Protein AF-A0A2V6TFL3-F1 (afdb_monomer_lite)

Sequence (310 aa):
MYNNKVKQNHNAGRRIGHVDTLSRDRLASGAPHGRRGQPDRVRTSRGPGYACSHRRRNLATHEAEVRRLLQGRLVRGRVDFTAVTRRIGGGAGTVRTDVVLGAEYVRGIRALAEGVGLSTGEIGVADLLRLPGVLTVEEAEEDDGENALLLKQAVEEALGDLVRMRQTEGAALAADLGSHLTALEAWVGETEAGLTEVLHRVQARMKERVRALLEDEPVDPGRLAQEVAMWAAKSDIAEECSRLRSHAAQFRALLTQGGAVGRQLDFLAQELHREVNTIASKADDQEVITRVLAARTLVERIREQVQNVE

pLDDT: mean 74.39, std 22.34, range [22.33, 97.88]

Secondary structure (DSSP, 8-state):
---PPP---------------------S--------PPPP--EEESSS--EE--SSGGGTTTHHHHHHHHHHH-SSSEEEE-------S----EEEE-HHHHHHHHHHHHHHHHHHT-------HHHHHTSTTTEEEEPPPP-HHHHHHHHHHHHHHHHHHHHHHHHHHHHHHHHHHHHHHHHHHHHHHHHHHHHHHHHHHHHHHHHHHHHHHTTTPPP-HHHHHHHHHHHHHHH--HHHHHHHHHHHHHHHHHHHH-SS-HHHHHHHHHHHHHHHHHHHHH--SHHHHHHHHHHHHHHHHHHHHH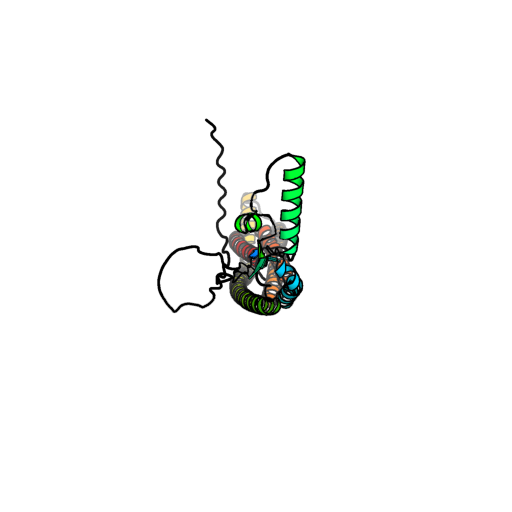TT--

Radius of gyration: 38.1 Å; chains: 1; bounding box: 96×46×108 Å

Foldseek 3Di:
DDDDDDDDDDDDDDDFDDDADDDDDDDDDDDDDDDDDDGWDKGWDDDDDEDEDEPDDLCVVVVVVLVVVCVVQDVDTYIYGYDDDDDDDDFPFDKDFDVVVLVVVVVVVVVVCVVVVHDDDDDDPVNSCPDPPRIDGHGPDDPSVVVSVVVVVVSVVVSVVVVVVLVVVLVVLLVLLVVLLVVLLVLLVVCVVCLVVLLVVVLVVLVVVVCVVCVPDDDDPVVSVVVSVVLCVQLDLNVLSVQLNVLSVVLNVLSVVDDPCLVVLLVSLVSNLVSLVSNCVSDPDPVSNVSSVVNNVSSVVSNVSSVVND

Structure (mmCIF, N/CA/C/O backbone):
data_AF-A0A2V6TFL3-F1
#
_entry.id   AF-A0A2V6TFL3-F1
#
loop_
_atom_site.group_PDB
_atom_site.id
_atom_site.type_symbol
_atom_site.label_atom_id
_atom_site.label_alt_id
_atom_site.label_comp_id
_atom_site.label_asym_id
_atom_site.label_entity_id
_atom_site.label_seq_id
_atom_site.pdbx_PDB_ins_code
_atom_site.Cartn_x
_atom_site.Cartn_y
_atom_site.Cartn_z
_atom_site.occupancy
_atom_site.B_iso_or_equiv
_atom_site.auth_seq_id
_atom_site.auth_comp_id
_atom_site.auth_asym_id
_atom_site.auth_atom_id
_atom_site.pdbx_PDB_model_num
ATOM 1 N N . MET A 1 1 ? 50.943 -0.773 12.152 1.00 32.81 1 MET A N 1
ATOM 2 C CA . MET A 1 1 ? 49.836 -1.673 11.766 1.00 32.81 1 MET A CA 1
ATOM 3 C C . MET A 1 1 ? 48.525 -0.973 12.080 1.00 32.81 1 MET A C 1
ATOM 5 O O . MET A 1 1 ? 48.228 -0.731 13.240 1.00 32.81 1 MET A O 1
ATOM 9 N N . TYR A 1 2 ? 47.830 -0.538 11.032 1.00 22.33 2 TYR A N 1
ATOM 10 C CA . TYR A 1 2 ? 46.532 0.139 11.074 1.00 22.33 2 TYR A CA 1
ATOM 11 C C . TYR A 1 2 ? 45.453 -0.875 11.481 1.00 22.33 2 TYR A C 1
ATOM 13 O O . TYR A 1 2 ? 45.377 -1.927 10.852 1.00 22.33 2 TYR A O 1
ATOM 21 N N . ASN A 1 3 ? 44.615 -0.574 12.477 1.00 23.27 3 ASN A N 1
ATOM 22 C CA . ASN A 1 3 ? 43.425 -1.378 12.758 1.00 23.27 3 ASN A CA 1
ATOM 23 C C . ASN A 1 3 ? 42.193 -0.470 12.739 1.00 23.27 3 ASN A C 1
ATOM 25 O O . ASN A 1 3 ? 42.055 0.441 13.554 1.00 23.27 3 ASN A O 1
ATOM 29 N N . ASN A 1 4 ? 41.368 -0.670 11.715 1.00 26.33 4 ASN A N 1
ATOM 30 C CA . ASN A 1 4 ? 40.295 0.223 11.307 1.00 26.33 4 ASN A CA 1
ATOM 31 C C . ASN A 1 4 ? 38.943 -0.320 11.791 1.00 26.33 4 ASN A C 1
ATOM 33 O O . ASN A 1 4 ? 38.701 -1.526 11.784 1.00 26.33 4 ASN A O 1
ATOM 37 N N . LYS A 1 5 ? 38.071 0.594 12.220 1.00 25.70 5 LYS A N 1
ATOM 38 C CA . LYS A 1 5 ? 36.738 0.326 12.776 1.00 25.70 5 LYS A CA 1
ATOM 39 C C . LYS A 1 5 ? 35.834 -0.379 11.757 1.00 25.70 5 LYS A C 1
ATOM 41 O O . LYS A 1 5 ? 35.594 0.140 10.671 1.00 25.70 5 LYS A O 1
ATOM 46 N N . VAL A 1 6 ? 35.248 -1.503 12.165 1.00 25.14 6 VAL A N 1
ATOM 47 C CA . VAL A 1 6 ? 34.121 -2.159 11.490 1.00 25.14 6 VAL A CA 1
ATOM 48 C C . VAL A 1 6 ? 32.822 -1.505 11.971 1.00 25.14 6 VAL A C 1
ATOM 50 O O . VAL A 1 6 ? 32.505 -1.555 13.157 1.00 25.14 6 VAL A O 1
ATOM 53 N N . LYS A 1 7 ? 32.052 -0.907 11.056 1.00 25.41 7 LYS A N 1
ATOM 54 C CA . LYS A 1 7 ? 30.606 -0.699 11.227 1.00 25.41 7 LYS A CA 1
ATOM 55 C C . LYS A 1 7 ? 29.886 -1.654 10.282 1.00 25.41 7 LYS A C 1
ATOM 57 O O . LYS A 1 7 ? 29.966 -1.505 9.066 1.00 25.41 7 LYS A O 1
ATOM 62 N N . GLN A 1 8 ? 29.209 -2.640 10.862 1.00 26.67 8 GLN A N 1
ATOM 63 C CA . GLN A 1 8 ? 28.212 -3.454 10.180 1.00 26.67 8 GLN A CA 1
ATOM 64 C C . GLN A 1 8 ? 26.966 -2.598 9.929 1.00 26.67 8 GLN A C 1
ATOM 66 O O . GLN A 1 8 ? 26.461 -1.981 10.860 1.00 26.67 8 GLN A O 1
ATOM 71 N N . ASN A 1 9 ? 26.449 -2.610 8.702 1.00 24.84 9 ASN A N 1
ATOM 72 C CA . ASN A 1 9 ? 25.054 -2.283 8.428 1.00 24.84 9 ASN A CA 1
ATOM 73 C C . ASN A 1 9 ? 24.447 -3.458 7.663 1.00 24.84 9 ASN A C 1
ATOM 75 O O . ASN A 1 9 ? 24.796 -3.719 6.512 1.00 24.84 9 ASN A O 1
ATOM 79 N N . HIS A 1 10 ? 23.557 -4.172 8.348 1.00 26.47 10 HIS A N 1
ATOM 80 C CA . HIS A 1 10 ? 22.606 -5.101 7.759 1.00 26.47 10 HIS A CA 1
ATOM 81 C C . HIS A 1 10 ? 21.584 -4.293 6.955 1.00 26.47 10 HIS A C 1
ATOM 83 O O . HIS A 1 10 ? 20.923 -3.421 7.510 1.00 26.47 10 HIS A O 1
ATOM 89 N N . ASN A 1 11 ? 21.426 -4.590 5.666 1.00 25.08 11 ASN A N 1
ATOM 90 C CA . ASN A 1 11 ? 20.201 -4.241 4.958 1.00 25.08 11 ASN A CA 1
ATOM 91 C C . ASN A 1 11 ? 19.836 -5.389 4.014 1.00 25.08 11 ASN A C 1
ATOM 93 O O . ASN A 1 11 ? 20.418 -5.560 2.941 1.00 25.08 11 ASN A O 1
ATOM 97 N N . ALA A 1 12 ? 18.930 -6.234 4.500 1.00 26.09 12 ALA A N 1
ATOM 98 C CA . ALA A 1 12 ? 18.345 -7.347 3.778 1.00 26.09 12 ALA A CA 1
ATOM 99 C C . ALA A 1 12 ? 17.212 -6.841 2.871 1.00 26.09 12 ALA A C 1
ATOM 101 O O . ALA A 1 12 ? 16.444 -5.971 3.263 1.00 26.09 12 ALA A O 1
ATOM 102 N N . GLY A 1 13 ? 17.090 -7.429 1.676 1.00 28.03 13 GLY A N 1
ATOM 103 C CA . GLY A 1 13 ? 15.872 -7.360 0.861 1.00 28.03 13 GLY A CA 1
ATOM 104 C C . GLY A 1 13 ? 15.855 -6.316 -0.262 1.00 28.03 13 GLY A C 1
ATOM 105 O O . GLY A 1 13 ? 15.123 -5.338 -0.198 1.00 28.03 13 GLY A O 1
ATOM 106 N N . ARG A 1 14 ? 16.580 -6.564 -1.361 1.00 29.98 14 ARG A N 1
ATOM 107 C CA . ARG A 1 14 ? 16.281 -5.964 -2.678 1.00 29.98 14 ARG A CA 1
ATOM 108 C C . ARG A 1 14 ? 16.031 -7.085 -3.682 1.00 29.98 14 ARG A C 1
ATOM 110 O O . ARG A 1 14 ? 16.983 -7.714 -4.137 1.00 29.98 14 ARG A O 1
ATOM 117 N N . ARG A 1 15 ? 14.765 -7.345 -4.029 1.00 27.53 15 ARG A N 1
ATOM 118 C CA . ARG A 1 15 ? 14.434 -8.158 -5.208 1.00 27.53 15 ARG A CA 1
ATOM 119 C C . ARG A 1 15 ? 14.562 -7.267 -6.438 1.00 27.53 15 ARG A C 1
ATOM 121 O O . ARG A 1 15 ? 13.797 -6.333 -6.632 1.00 27.53 15 ARG A O 1
ATOM 128 N N . ILE A 1 16 ? 15.615 -7.528 -7.199 1.00 33.00 16 ILE A N 1
ATOM 129 C CA . ILE A 1 16 ? 15.929 -6.898 -8.476 1.00 33.00 16 ILE A CA 1
ATOM 130 C C . ILE A 1 16 ? 15.261 -7.765 -9.542 1.00 33.00 16 ILE A C 1
ATOM 132 O O . ILE A 1 16 ? 15.610 -8.939 -9.664 1.00 33.00 16 ILE A O 1
ATOM 136 N N . GLY A 1 17 ? 14.305 -7.213 -10.288 1.00 28.80 17 GLY A N 1
ATOM 137 C CA . GLY A 1 17 ? 13.834 -7.841 -11.519 1.00 28.80 17 GLY A CA 1
ATOM 138 C C . GLY A 1 17 ? 14.950 -7.781 -12.559 1.00 28.80 17 GLY A C 1
ATOM 139 O O . GLY A 1 17 ? 15.287 -6.700 -13.037 1.00 28.80 17 GLY A O 1
ATOM 140 N N . HIS A 1 18 ? 15.570 -8.923 -12.853 1.00 28.17 18 HIS A N 1
ATOM 141 C CA . HIS A 1 18 ? 16.441 -9.105 -14.015 1.00 28.17 18 HIS A CA 1
ATOM 142 C C . HIS A 1 18 ? 15.601 -9.722 -15.121 1.00 28.17 18 HIS A C 1
ATOM 144 O O . HIS A 1 18 ? 15.005 -10.776 -14.903 1.00 28.17 18 HIS A O 1
ATOM 150 N N . VAL A 1 19 ? 15.576 -9.097 -16.293 1.00 34.22 19 VAL A N 1
ATOM 151 C CA . VAL A 1 19 ? 15.013 -9.708 -17.497 1.00 34.22 19 VAL A CA 1
ATOM 152 C C . VAL A 1 19 ? 16.172 -9.906 -18.465 1.00 34.22 19 VAL A C 1
ATOM 154 O O . VAL A 1 19 ? 16.714 -8.943 -18.998 1.00 34.22 19 VAL A O 1
ATOM 157 N N . ASP A 1 20 ? 16.596 -11.161 -18.609 1.00 27.06 20 ASP A N 1
ATOM 158 C CA . ASP A 1 20 ? 17.596 -11.587 -19.585 1.00 27.06 20 ASP A CA 1
ATOM 159 C C . ASP A 1 20 ? 16.851 -11.971 -20.875 1.00 27.06 20 ASP A C 1
ATOM 161 O O . ASP A 1 20 ? 16.227 -13.032 -20.942 1.00 27.06 20 ASP A O 1
ATOM 165 N N . THR A 1 21 ? 16.910 -11.143 -21.917 1.00 31.22 21 THR A N 1
ATOM 166 C CA . THR A 1 21 ? 16.454 -11.532 -23.258 1.00 31.22 21 THR A CA 1
ATOM 167 C C . THR A 1 21 ? 17.558 -12.333 -23.953 1.00 31.22 21 THR A C 1
ATOM 169 O O . THR A 1 21 ? 18.572 -11.805 -24.408 1.00 31.22 21 THR A O 1
ATOM 172 N N . LEU A 1 22 ? 17.387 -13.658 -23.991 1.00 26.28 22 LEU A N 1
ATOM 173 C CA . LEU A 1 22 ? 18.200 -14.563 -24.804 1.00 26.28 22 LEU A CA 1
ATOM 174 C C . LEU A 1 22 ? 17.638 -14.587 -26.228 1.00 26.28 22 LEU A C 1
ATOM 176 O O . LEU A 1 22 ? 16.601 -15.201 -26.480 1.00 26.28 22 LEU A O 1
ATOM 180 N N . SER A 1 23 ? 18.347 -13.955 -27.161 1.00 29.55 23 SER A N 1
ATOM 181 C CA . SER A 1 23 ? 18.120 -14.121 -28.597 1.00 29.55 23 SER A CA 1
ATOM 182 C C . SER A 1 23 ? 18.215 -15.608 -28.961 1.00 29.55 23 SER A C 1
ATOM 184 O O . SER A 1 23 ? 19.181 -16.294 -28.607 1.00 29.55 23 SER A O 1
ATOM 186 N N . ARG A 1 24 ? 17.180 -16.121 -29.635 1.00 29.81 24 ARG A N 1
ATOM 187 C CA . ARG A 1 24 ? 17.149 -17.474 -30.195 1.00 29.81 24 ARG A CA 1
ATOM 188 C C . ARG A 1 24 ? 18.221 -17.590 -31.273 1.00 29.81 24 ARG A C 1
ATOM 190 O O . ARG A 1 24 ? 18.054 -17.022 -32.335 1.00 29.81 24 ARG A O 1
ATOM 197 N N . ASP A 1 25 ? 19.260 -18.362 -30.979 1.00 27.66 25 ASP A N 1
ATOM 198 C CA . ASP A 1 25 ? 19.910 -19.242 -31.949 1.00 27.66 25 ASP A CA 1
ATOM 199 C C . ASP A 1 25 ? 20.675 -20.343 -31.206 1.00 27.66 25 ASP A C 1
ATOM 201 O O . ASP A 1 25 ? 21.807 -20.199 -30.743 1.00 27.66 25 ASP A O 1
ATOM 205 N N . ARG A 1 26 ? 20.015 -21.491 -31.061 1.00 26.84 26 ARG A N 1
ATOM 206 C CA . ARG A 1 26 ? 20.690 -22.778 -30.913 1.00 26.84 26 ARG A CA 1
ATOM 207 C C . ARG A 1 26 ? 20.058 -23.713 -31.924 1.00 26.84 26 ARG A C 1
ATOM 209 O O . ARG A 1 26 ? 18.934 -24.147 -31.705 1.00 26.84 26 ARG A O 1
ATOM 216 N N . LEU A 1 27 ? 20.802 -24.025 -32.981 1.00 26.45 27 LEU A N 1
ATOM 217 C CA . LEU A 1 27 ? 21.219 -25.390 -33.318 1.00 26.45 27 LEU A CA 1
ATOM 218 C C . LEU A 1 27 ? 22.031 -25.378 -34.626 1.00 26.45 27 LEU A C 1
ATOM 220 O O . LEU A 1 27 ? 21.457 -25.461 -35.701 1.00 26.45 27 LEU A O 1
ATOM 224 N N . ALA A 1 28 ? 23.364 -25.326 -34.516 1.00 25.58 28 ALA A N 1
ATOM 225 C CA . ALA A 1 28 ? 24.286 -26.172 -35.287 1.00 25.58 28 ALA A CA 1
ATOM 226 C C . ALA A 1 28 ? 25.743 -25.987 -34.802 1.00 25.58 28 ALA A C 1
ATOM 228 O O . ALA A 1 28 ? 26.279 -24.886 -34.805 1.00 25.58 28 ALA A O 1
ATOM 229 N N . SER A 1 29 ? 26.353 -27.106 -34.391 1.00 26.17 29 SER A N 1
ATOM 230 C CA . SER A 1 29 ? 27.794 -27.403 -34.230 1.00 26.17 29 SER A CA 1
ATOM 231 C C . SER A 1 29 ? 28.688 -26.602 -33.249 1.00 26.17 29 SER A C 1
ATOM 233 O O . SER A 1 29 ? 29.134 -25.502 -33.539 1.00 26.17 29 SER A O 1
ATOM 235 N N . GLY A 1 30 ? 29.102 -27.270 -32.156 1.00 23.03 30 GLY A N 1
ATOM 236 C CA . GLY A 1 30 ? 30.520 -27.648 -31.976 1.00 23.03 30 GLY A CA 1
ATOM 237 C C . GLY A 1 30 ? 31.536 -26.721 -31.272 1.00 23.03 30 GLY A C 1
ATOM 238 O O . GLY A 1 30 ? 32.537 -26.395 -31.887 1.00 23.03 30 GLY A O 1
ATOM 239 N N . ALA A 1 31 ? 31.370 -26.470 -29.961 1.00 24.75 31 ALA A N 1
ATOM 240 C CA . ALA A 1 31 ? 32.430 -26.230 -28.941 1.00 24.75 31 ALA A CA 1
ATOM 241 C C . ALA A 1 31 ? 33.449 -25.051 -29.141 1.00 24.75 31 ALA A C 1
ATOM 243 O O . ALA A 1 31 ? 33.321 -24.264 -30.066 1.00 24.75 31 ALA A O 1
ATOM 244 N N . PRO A 1 32 ? 34.369 -24.777 -28.185 1.00 45.88 32 PRO A N 1
ATOM 245 C CA . PRO A 1 32 ? 34.105 -23.915 -27.028 1.00 45.88 32 PRO A CA 1
ATOM 246 C C . PRO A 1 32 ? 35.101 -22.740 -26.907 1.00 45.88 32 PRO A C 1
ATOM 248 O O . PRO A 1 32 ? 36.286 -22.938 -27.109 1.00 45.88 32 PRO A O 1
ATOM 251 N N . HIS A 1 33 ? 34.672 -21.556 -26.450 1.00 26.66 33 HIS A N 1
ATOM 252 C CA . HIS A 1 33 ? 35.409 -20.703 -25.493 1.00 26.66 33 HIS A CA 1
ATOM 253 C C . HIS A 1 33 ? 34.656 -19.404 -25.188 1.00 26.66 33 HIS A C 1
ATOM 255 O O . HIS A 1 33 ? 33.918 -18.856 -26.001 1.00 26.66 33 HIS A O 1
ATOM 261 N N . GLY A 1 34 ? 34.769 -18.989 -23.928 1.00 32.50 34 GLY A N 1
ATOM 262 C CA . GLY A 1 34 ? 33.855 -18.066 -23.281 1.00 32.50 34 GLY A CA 1
ATOM 263 C C . GLY A 1 34 ? 34.009 -16.602 -23.675 1.00 32.50 34 GLY A C 1
ATOM 264 O O . GLY A 1 34 ? 35.104 -16.110 -23.913 1.00 32.50 34 GLY A O 1
ATOM 265 N N . ARG A 1 35 ? 32.885 -15.891 -23.584 1.00 28.42 35 ARG A N 1
ATOM 266 C CA . ARG A 1 35 ? 32.717 -14.662 -22.792 1.00 28.42 35 ARG A CA 1
ATOM 267 C C . ARG A 1 35 ? 31.220 -14.367 -22.717 1.00 28.42 35 ARG A C 1
ATOM 269 O O . ARG A 1 35 ? 30.586 -14.033 -23.710 1.00 28.42 35 ARG A O 1
ATOM 276 N N . ARG A 1 36 ? 30.646 -14.547 -21.522 1.00 27.97 36 ARG A N 1
ATOM 277 C CA . ARG A 1 36 ? 29.256 -14.189 -21.212 1.00 27.97 36 ARG A CA 1
ATOM 278 C C . ARG A 1 36 ? 29.112 -12.671 -21.349 1.00 27.97 36 ARG A C 1
ATOM 280 O O . ARG A 1 36 ? 29.660 -11.933 -20.534 1.00 27.97 36 ARG A O 1
ATOM 287 N N . GLY A 1 37 ? 28.428 -12.206 -22.387 1.00 31.81 37 GLY A N 1
ATOM 288 C CA . GLY A 1 37 ? 28.071 -10.799 -22.536 1.00 31.81 37 GLY A CA 1
ATOM 289 C C . GLY A 1 37 ? 26.777 -10.498 -21.786 1.00 31.81 37 GLY A C 1
ATOM 290 O O . GLY A 1 37 ? 25.821 -11.253 -21.915 1.00 31.81 37 GLY A O 1
ATOM 291 N N . GLN A 1 38 ? 26.770 -9.423 -20.996 1.00 32.34 38 GLN A N 1
ATOM 292 C CA . GLN A 1 38 ? 25.599 -8.970 -20.236 1.00 32.34 38 GLN A CA 1
ATOM 293 C C . GLN A 1 38 ? 24.405 -8.649 -21.158 1.00 32.34 38 GLN A C 1
ATOM 295 O O . GLN A 1 38 ? 24.646 -8.081 -22.226 1.00 32.34 38 GLN A O 1
ATOM 300 N N . PRO A 1 39 ? 23.169 -8.982 -20.743 1.00 36.56 39 PRO A N 1
ATOM 301 C CA . PRO A 1 39 ? 21.943 -8.605 -21.442 1.00 36.56 39 PRO A CA 1
ATOM 302 C C . PRO A 1 39 ? 21.570 -7.140 -21.190 1.00 36.56 39 PRO A C 1
ATOM 304 O O . PRO A 1 39 ? 22.036 -6.532 -20.216 1.00 36.56 39 PRO A O 1
ATOM 307 N N . ASP A 1 40 ? 20.738 -6.592 -22.078 1.00 41.75 40 ASP A N 1
ATOM 308 C CA . ASP A 1 40 ? 20.133 -5.268 -21.941 1.00 41.75 40 ASP A CA 1
ATOM 309 C C . ASP A 1 40 ? 19.357 -5.184 -20.623 1.00 41.75 40 ASP A C 1
ATOM 311 O O . ASP A 1 40 ? 18.595 -6.078 -20.261 1.00 41.75 40 ASP A O 1
ATOM 315 N N . ARG A 1 41 ? 19.602 -4.124 -19.849 1.00 40.44 41 ARG A N 1
ATOM 316 C CA . ARG A 1 41 ? 19.023 -3.958 -18.512 1.00 40.44 41 ARG A CA 1
ATOM 317 C C . ARG A 1 41 ? 18.195 -2.694 -18.466 1.00 40.44 41 ARG A C 1
ATOM 319 O O . ARG A 1 41 ? 18.748 -1.598 -18.411 1.00 40.44 41 ARG A O 1
ATOM 326 N N . VAL A 1 42 ? 16.884 -2.861 -18.370 1.00 41.66 42 VAL A N 1
ATOM 327 C CA . VAL A 1 42 ? 15.994 -1.801 -17.897 1.00 41.66 42 VAL A CA 1
ATOM 328 C C . VAL A 1 42 ? 16.031 -1.826 -16.373 1.00 41.66 42 VAL A C 1
ATOM 330 O O . VAL A 1 42 ? 15.738 -2.847 -15.752 1.00 41.66 42 VAL A O 1
ATOM 333 N N . ARG A 1 43 ? 16.448 -0.720 -15.751 1.00 40.34 43 ARG A N 1
ATOM 334 C CA . ARG A 1 43 ? 16.404 -0.559 -14.292 1.00 40.34 43 ARG A CA 1
ATOM 335 C C . ARG A 1 43 ? 15.382 0.510 -13.953 1.00 40.34 43 ARG A C 1
ATOM 337 O O . ARG A 1 43 ? 15.354 1.564 -14.571 1.00 40.34 43 ARG A O 1
ATOM 344 N N . THR A 1 44 ? 14.554 0.254 -12.954 1.00 39.19 44 THR A N 1
ATOM 345 C CA . THR A 1 44 ? 13.651 1.262 -12.398 1.00 39.19 44 THR A CA 1
ATOM 346 C C . THR A 1 44 ? 14.132 1.643 -11.001 1.00 39.19 44 THR A C 1
ATOM 348 O O . THR A 1 44 ? 14.617 0.809 -10.232 1.00 39.19 44 THR A O 1
ATOM 351 N N . SER A 1 45 ? 14.055 2.931 -10.676 1.00 40.16 45 SER A N 1
ATOM 352 C CA . SER A 1 45 ? 14.329 3.454 -9.334 1.00 40.16 45 SER A CA 1
ATOM 353 C C . SER A 1 45 ? 13.219 4.422 -8.926 1.00 40.16 45 SER A C 1
ATOM 355 O O . SER A 1 45 ? 12.586 5.040 -9.775 1.00 40.16 45 SER A O 1
ATOM 357 N N . ARG A 1 46 ? 12.910 4.517 -7.628 1.00 36.81 46 ARG A N 1
ATOM 358 C CA . ARG A 1 46 ? 11.774 5.311 -7.130 1.00 36.81 46 ARG A CA 1
ATOM 359 C C . ARG A 1 46 ? 12.134 6.801 -7.102 1.00 36.81 46 ARG A C 1
ATOM 361 O O . ARG A 1 46 ? 12.924 7.227 -6.267 1.00 36.81 46 ARG A O 1
ATOM 368 N N . GLY A 1 47 ? 11.555 7.579 -8.014 1.00 36.62 47 GLY A N 1
ATOM 369 C CA . GLY A 1 47 ? 11.637 9.043 -8.054 1.00 36.62 47 GLY A CA 1
ATOM 370 C C . GLY A 1 47 ? 11.016 9.616 -9.338 1.00 36.62 47 GLY A C 1
ATOM 371 O O . GLY A 1 47 ? 10.856 8.874 -10.306 1.00 36.62 47 GLY A O 1
ATOM 372 N N . PRO A 1 48 ? 10.639 10.906 -9.379 1.00 28.20 48 PRO A N 1
ATOM 373 C CA . PRO A 1 48 ? 10.185 11.550 -10.607 1.00 28.20 48 PRO A CA 1
ATOM 374 C C . PRO A 1 48 ? 11.389 11.884 -11.500 1.00 28.20 48 PRO A C 1
ATOM 376 O O . PRO A 1 48 ? 12.311 12.578 -11.076 1.00 28.20 48 PRO A O 1
ATOM 379 N N . GLY A 1 49 ? 11.391 11.386 -12.737 1.00 36.56 49 GLY A N 1
ATOM 380 C CA . GLY A 1 49 ? 12.393 11.735 -13.747 1.00 36.56 49 GLY A CA 1
ATOM 381 C C . GLY A 1 49 ? 12.681 10.602 -14.729 1.00 36.56 49 GLY A C 1
ATOM 382 O O . GLY A 1 49 ? 12.714 9.438 -14.351 1.00 36.56 49 GLY A O 1
ATOM 383 N N . TYR A 1 50 ? 12.910 10.944 -15.995 1.00 42.03 50 TYR A N 1
ATOM 384 C CA . TYR A 1 50 ? 13.373 10.007 -17.019 1.00 42.03 50 TYR A CA 1
ATOM 385 C C . TYR A 1 50 ? 14.866 10.252 -17.221 1.00 42.03 50 TYR A C 1
ATOM 387 O O . TYR A 1 50 ? 15.249 11.349 -17.623 1.00 42.03 50 TYR A O 1
ATOM 395 N N . ALA A 1 51 ? 15.712 9.268 -16.922 1.00 36.09 51 ALA A N 1
ATOM 396 C CA . ALA A 1 51 ? 17.142 9.362 -17.190 1.00 36.09 51 ALA A CA 1
ATOM 397 C C . ALA A 1 51 ? 17.510 8.289 -18.214 1.00 36.09 51 ALA A C 1
ATOM 399 O O . ALA A 1 51 ? 17.494 7.097 -17.922 1.00 36.09 51 ALA A O 1
ATOM 400 N N . CYS A 1 52 ? 17.812 8.724 -19.433 1.00 40.06 52 CYS A N 1
ATOM 401 C CA . CYS A 1 52 ? 18.294 7.846 -20.488 1.00 40.06 52 CYS A CA 1
ATOM 402 C C . CYS A 1 52 ? 19.808 8.030 -20.602 1.00 40.06 52 CYS A C 1
ATOM 404 O O . CYS A 1 52 ? 20.280 9.160 -20.715 1.00 40.06 52 CYS A O 1
ATOM 406 N N . SER A 1 53 ? 20.580 6.946 -20.528 1.00 38.84 53 SER A N 1
ATOM 407 C CA . SER A 1 53 ? 22.032 7.007 -20.713 1.00 38.84 53 SER A CA 1
ATOM 408 C C . SER A 1 53 ? 22.455 6.042 -21.811 1.00 38.84 53 SER A C 1
ATOM 410 O O . SER A 1 53 ? 22.349 4.827 -21.648 1.00 38.84 53 SER A O 1
ATOM 412 N N . HIS A 1 54 ? 22.973 6.586 -22.911 1.00 42.34 54 HIS A N 1
ATOM 413 C CA . HIS A 1 54 ? 23.468 5.821 -24.052 1.00 42.34 54 HIS A CA 1
ATOM 414 C C . HIS A 1 54 ? 24.999 5.793 -24.054 1.00 42.34 54 HIS A C 1
ATOM 416 O O . HIS A 1 54 ? 25.650 6.797 -23.768 1.00 42.34 54 HIS A O 1
ATOM 422 N N . ARG A 1 55 ? 25.598 4.643 -24.394 1.00 37.28 55 ARG A N 1
ATOM 423 C CA . ARG A 1 55 ? 27.063 4.499 -24.532 1.00 37.28 55 ARG A CA 1
ATOM 424 C C . ARG A 1 55 ? 27.575 4.538 -25.979 1.00 37.28 55 ARG A C 1
ATOM 426 O O . ARG A 1 55 ? 28.786 4.472 -26.162 1.00 37.28 55 ARG A O 1
ATOM 433 N N . ARG A 1 56 ? 26.711 4.673 -26.997 1.00 40.56 56 ARG A N 1
ATOM 434 C CA . ARG A 1 56 ? 27.104 4.794 -28.421 1.00 40.56 56 ARG A CA 1
ATOM 435 C C . ARG A 1 56 ? 26.333 5.907 -29.148 1.00 40.56 56 ARG A C 1
ATOM 437 O O . ARG A 1 56 ? 25.183 6.162 -28.810 1.00 40.56 56 ARG A O 1
ATOM 444 N N . ARG A 1 57 ? 26.979 6.546 -30.142 1.00 43.19 57 ARG A N 1
ATOM 445 C CA . ARG A 1 57 ? 26.479 7.730 -30.883 1.00 43.19 57 ARG A CA 1
ATOM 446 C C . ARG A 1 57 ? 25.248 7.465 -31.768 1.00 43.19 57 ARG A C 1
ATOM 448 O O . ARG A 1 57 ? 24.411 8.352 -31.845 1.00 43.19 57 ARG A O 1
ATOM 455 N N . ASN A 1 58 ? 25.096 6.272 -32.351 1.00 50.03 58 ASN A N 1
ATOM 456 C CA . ASN A 1 58 ? 24.001 5.968 -33.296 1.00 50.03 58 ASN A CA 1
ATOM 457 C C . ASN A 1 58 ? 22.632 5.702 -32.643 1.00 50.03 58 ASN A C 1
ATOM 459 O O . ASN A 1 58 ? 21.619 5.736 -33.317 1.00 50.03 58 ASN A O 1
ATOM 463 N N . LEU A 1 59 ? 22.560 5.478 -31.326 1.00 56.00 59 LEU A N 1
ATOM 464 C CA . LEU A 1 59 ? 21.274 5.282 -30.630 1.00 56.00 59 LEU A CA 1
ATOM 465 C C . LEU A 1 59 ? 20.666 6.596 -30.116 1.00 56.00 59 LEU A C 1
ATOM 467 O O . LEU A 1 59 ? 19.518 6.617 -29.680 1.00 56.00 59 LEU A O 1
ATOM 471 N N . ALA A 1 60 ? 21.425 7.695 -30.163 1.00 62.03 60 ALA A N 1
ATOM 472 C CA . ALA A 1 60 ? 20.955 9.003 -29.714 1.00 62.03 60 ALA A CA 1
ATOM 473 C C . ALA A 1 60 ? 19.859 9.577 -30.631 1.00 62.03 60 ALA A C 1
ATOM 475 O O . ALA A 1 60 ? 18.989 10.306 -30.162 1.00 62.03 60 ALA A O 1
ATOM 476 N N . THR A 1 61 ? 19.873 9.227 -31.920 1.00 70.50 61 THR A N 1
ATOM 477 C CA . THR A 1 61 ? 18.849 9.619 -32.904 1.00 70.50 61 THR A CA 1
ATOM 478 C C . THR A 1 61 ? 17.491 8.982 -32.596 1.00 70.50 61 THR A C 1
ATOM 480 O O . THR A 1 61 ? 16.462 9.644 -32.711 1.00 70.50 61 THR A O 1
ATOM 483 N N . HIS A 1 62 ? 17.489 7.743 -32.097 1.00 74.69 62 HIS A N 1
ATOM 484 C CA . HIS A 1 62 ? 16.279 6.971 -31.772 1.00 74.69 62 HIS A CA 1
ATOM 485 C C . HIS A 1 62 ? 15.752 7.199 -30.347 1.00 74.69 62 HIS A C 1
ATOM 487 O O . HIS A 1 62 ? 14.670 6.732 -29.986 1.00 74.69 62 HIS A O 1
ATOM 493 N N . GLU A 1 63 ? 16.475 7.964 -29.525 1.00 78.50 63 GLU A N 1
ATOM 494 C CA . GLU A 1 63 ? 16.104 8.247 -28.134 1.00 78.50 63 GLU A CA 1
ATOM 495 C C . GLU A 1 63 ? 14.714 8.891 -28.012 1.00 78.50 63 GLU A C 1
ATOM 497 O O . GLU A 1 63 ? 13.952 8.562 -27.099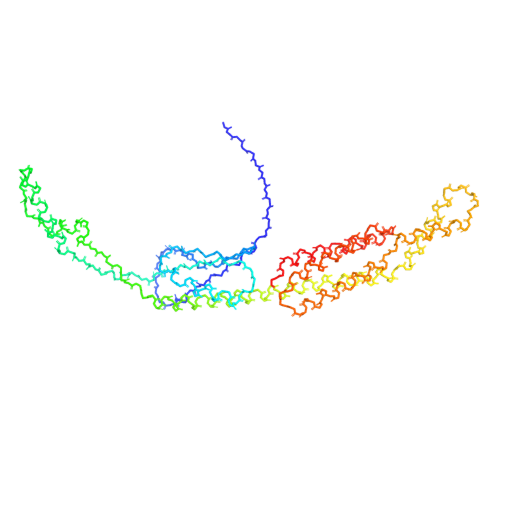 1.00 78.50 63 GLU A O 1
ATOM 502 N N . ALA A 1 64 ? 14.369 9.802 -28.926 1.00 80.69 64 ALA A N 1
ATOM 503 C CA . ALA A 1 64 ? 13.084 10.495 -28.904 1.00 80.69 64 ALA A CA 1
ATOM 504 C C . ALA A 1 64 ? 11.906 9.530 -29.119 1.00 80.69 64 ALA A C 1
ATOM 506 O O . ALA A 1 64 ? 10.888 9.636 -28.428 1.00 80.69 64 ALA A O 1
ATOM 507 N N . GLU A 1 65 ? 12.052 8.564 -30.028 1.00 83.19 65 GLU A N 1
ATOM 508 C CA . GLU A 1 65 ? 11.014 7.570 -30.301 1.00 83.19 65 GLU A CA 1
ATOM 509 C C . GLU A 1 65 ? 10.864 6.586 -29.138 1.00 83.19 65 GLU A C 1
ATOM 511 O O . GLU A 1 65 ? 9.744 6.360 -28.671 1.00 83.19 65 GLU A O 1
ATOM 516 N N . VAL A 1 66 ? 11.977 6.087 -28.591 1.00 83.12 66 VAL A N 1
ATOM 517 C CA . VAL A 1 66 ? 11.963 5.215 -27.405 1.00 83.12 66 VAL A CA 1
ATOM 518 C C . VAL A 1 66 ? 11.312 5.927 -26.220 1.00 83.12 66 VAL A C 1
ATOM 520 O O . VAL A 1 66 ? 10.437 5.367 -25.558 1.00 83.12 66 VAL A O 1
ATOM 523 N N . ARG A 1 67 ? 11.661 7.195 -25.974 1.00 83.88 67 ARG A N 1
ATOM 524 C CA . ARG A 1 67 ? 11.043 7.992 -24.906 1.00 83.88 67 ARG A CA 1
ATOM 525 C C . ARG A 1 67 ? 9.533 8.129 -25.102 1.00 83.88 67 ARG A C 1
ATOM 527 O O . ARG A 1 67 ? 8.793 7.996 -24.128 1.00 83.88 67 ARG A O 1
ATOM 534 N N . ARG A 1 68 ? 9.071 8.351 -26.336 1.00 86.00 68 ARG A N 1
ATOM 535 C CA . ARG A 1 68 ? 7.640 8.431 -26.665 1.00 86.00 68 ARG A CA 1
ATOM 536 C C . ARG A 1 68 ? 6.917 7.113 -26.373 1.00 86.00 68 ARG A C 1
ATOM 538 O O . ARG A 1 68 ? 5.831 7.139 -25.798 1.00 86.00 68 ARG A O 1
ATOM 545 N N . LEU A 1 69 ? 7.518 5.972 -26.722 1.00 85.56 69 LEU A N 1
ATOM 546 C CA . LEU A 1 69 ? 6.961 4.644 -26.432 1.00 85.56 69 LEU A CA 1
ATOM 547 C C . LEU A 1 69 ? 6.851 4.389 -24.922 1.00 85.56 69 LEU A C 1
ATOM 549 O O . LEU A 1 69 ? 5.802 3.951 -24.448 1.00 85.56 69 LEU A O 1
ATOM 553 N N . LEU A 1 70 ? 7.898 4.727 -24.160 1.00 85.50 70 LEU A N 1
ATOM 554 C CA . LEU A 1 70 ? 7.904 4.604 -22.699 1.00 85.50 70 LEU A CA 1
ATOM 555 C C . LEU A 1 70 ? 6.804 5.472 -22.059 1.00 85.50 70 LEU A C 1
ATOM 557 O O . LEU A 1 70 ? 6.020 4.972 -21.254 1.00 85.50 70 LEU A O 1
ATOM 561 N N . GLN A 1 71 ? 6.703 6.748 -22.446 1.00 84.25 71 GLN A N 1
ATOM 562 C CA . GLN A 1 71 ? 5.705 7.686 -21.908 1.00 84.25 71 GLN A CA 1
ATOM 563 C C . GLN A 1 71 ? 4.264 7.312 -22.278 1.00 84.25 71 GLN A C 1
ATOM 565 O O . GLN A 1 71 ? 3.347 7.569 -21.505 1.00 84.25 71 GLN A O 1
ATOM 570 N N . GLY A 1 72 ? 4.052 6.682 -23.438 1.00 84.31 72 GLY A N 1
ATOM 571 C CA . GLY A 1 72 ? 2.725 6.233 -23.863 1.00 84.31 72 GLY A CA 1
ATOM 572 C C . GLY A 1 72 ? 2.192 5.023 -23.088 1.00 84.31 72 GLY A C 1
ATOM 573 O O . GLY A 1 72 ? 0.987 4.784 -23.086 1.00 84.31 72 GLY A O 1
ATOM 574 N N . ARG A 1 73 ? 3.068 4.243 -22.442 1.00 83.06 73 ARG A N 1
ATOM 575 C CA . ARG A 1 73 ? 2.701 3.011 -21.718 1.00 83.06 73 ARG A CA 1
ATOM 576 C C . ARG A 1 73 ? 2.839 3.128 -20.202 1.00 83.06 73 ARG A C 1
ATOM 578 O O . ARG A 1 73 ? 2.177 2.386 -19.481 1.00 83.06 73 ARG A O 1
ATOM 585 N N . LEU A 1 74 ? 3.694 4.022 -19.710 1.00 81.44 74 LEU A N 1
ATOM 586 C CA . LEU A 1 74 ? 4.016 4.147 -18.291 1.00 81.44 74 LEU A CA 1
ATOM 587 C C . LEU A 1 74 ? 3.534 5.501 -17.765 1.00 81.44 74 LEU A C 1
ATOM 589 O O . LEU A 1 74 ? 4.091 6.544 -18.089 1.00 81.44 74 LEU A O 1
ATOM 593 N N . VAL A 1 75 ? 2.501 5.470 -16.921 1.00 71.56 75 VAL A N 1
ATOM 594 C CA . VAL A 1 75 ? 1.888 6.675 -16.330 1.00 71.56 75 VAL A CA 1
ATOM 595 C C . VAL A 1 75 ? 2.736 7.236 -15.183 1.00 71.56 75 VAL A C 1
ATOM 597 O O . VAL A 1 75 ? 2.764 8.444 -14.952 1.00 71.56 75 VAL A O 1
ATOM 600 N N . ARG A 1 76 ? 3.440 6.361 -14.452 1.00 71.06 76 ARG A N 1
ATOM 601 C CA . ARG A 1 76 ? 4.301 6.733 -13.325 1.00 71.06 76 ARG A CA 1
ATOM 602 C C . ARG A 1 76 ? 5.516 5.820 -13.165 1.00 71.06 76 ARG A C 1
ATOM 604 O O . ARG A 1 76 ? 5.533 4.666 -13.605 1.00 71.06 76 ARG A O 1
ATOM 611 N N . GLY A 1 77 ? 6.517 6.360 -12.473 1.00 70.38 77 GLY A N 1
ATOM 612 C CA . GLY A 1 77 ? 7.790 5.707 -12.171 1.00 70.38 77 GLY A CA 1
ATOM 613 C C . GLY A 1 77 ? 8.939 6.229 -13.031 1.00 70.38 77 GLY A C 1
ATOM 614 O O . GLY A 1 77 ? 8.732 6.725 -14.137 1.00 70.38 77 GLY A O 1
ATOM 615 N N . ARG A 1 78 ? 10.163 6.121 -12.509 1.00 75.12 78 ARG A N 1
ATOM 616 C CA . ARG A 1 78 ? 11.380 6.421 -13.261 1.00 75.12 78 ARG A CA 1
ATOM 617 C C . ARG A 1 78 ? 11.889 5.161 -13.941 1.00 75.12 78 ARG A C 1
ATOM 619 O O . ARG A 1 78 ? 12.018 4.105 -13.320 1.00 75.12 78 ARG A O 1
ATOM 626 N N . VAL A 1 79 ? 12.211 5.319 -15.216 1.00 80.25 79 VAL A N 1
ATOM 627 C CA . VAL A 1 79 ? 12.762 4.270 -16.066 1.00 80.25 79 VAL A CA 1
ATOM 628 C C . VAL A 1 79 ? 14.152 4.702 -16.490 1.00 80.25 79 VAL A C 1
ATOM 630 O O . VAL A 1 79 ? 14.307 5.749 -17.119 1.00 80.25 79 VAL A O 1
ATOM 633 N N . ASP A 1 80 ? 15.144 3.895 -16.133 1.00 77.69 80 ASP A N 1
ATOM 634 C CA . ASP A 1 80 ? 16.490 3.983 -16.672 1.00 77.69 80 ASP A CA 1
ATOM 635 C C . ASP A 1 80 ? 16.598 2.930 -17.792 1.00 77.69 80 ASP A C 1
ATOM 637 O O . ASP A 1 80 ? 16.556 1.718 -17.551 1.00 77.69 80 ASP A O 1
ATOM 641 N N . PHE A 1 81 ? 16.678 3.407 -19.035 1.00 79.75 81 PHE A N 1
ATOM 642 C CA . PHE A 1 81 ? 16.799 2.574 -20.231 1.00 79.75 81 PHE A CA 1
ATOM 643 C C . PHE A 1 81 ? 18.256 2.532 -20.699 1.00 79.75 81 PHE A C 1
ATOM 645 O O . PHE A 1 81 ? 18.970 3.537 -20.674 1.00 79.75 81 PHE A O 1
ATOM 652 N N . THR A 1 82 ? 18.722 1.357 -21.110 1.00 78.12 82 THR A N 1
ATOM 653 C CA . THR A 1 82 ? 20.047 1.173 -21.707 1.00 78.12 82 THR A CA 1
ATOM 654 C C . THR A 1 82 ? 19.949 0.097 -22.775 1.00 78.12 82 THR A C 1
ATOM 656 O O . THR A 1 82 ? 19.595 -1.035 -22.459 1.00 78.12 82 THR A O 1
ATOM 659 N N . ALA A 1 83 ? 20.299 0.457 -24.009 1.00 77.50 83 ALA A N 1
ATOM 660 C CA . ALA A 1 83 ? 20.418 -0.464 -25.132 1.00 77.50 83 ALA A CA 1
ATOM 661 C C . ALA A 1 83 ? 21.890 -0.641 -25.518 1.00 77.50 83 ALA A C 1
ATOM 663 O O . ALA A 1 83 ? 22.646 0.337 -25.596 1.00 77.50 83 ALA A O 1
ATOM 664 N N . VAL A 1 84 ? 22.299 -1.884 -25.763 1.00 74.44 84 VAL A N 1
ATOM 665 C CA . VAL A 1 84 ? 23.643 -2.237 -26.220 1.00 74.44 84 VAL A CA 1
ATOM 666 C C . VAL A 1 84 ? 23.541 -3.070 -27.490 1.00 74.44 84 VAL A C 1
ATOM 668 O O . VAL A 1 84 ? 23.236 -4.256 -27.455 1.00 74.44 84 VAL A O 1
ATOM 671 N N . THR A 1 85 ? 23.899 -2.477 -28.626 1.00 70.81 85 THR A N 1
ATOM 672 C CA . THR A 1 85 ? 24.041 -3.230 -29.872 1.00 70.81 85 THR A CA 1
ATOM 673 C C . THR A 1 85 ? 25.340 -4.037 -29.854 1.00 70.81 85 THR A C 1
ATOM 675 O O . THR A 1 85 ? 26.413 -3.550 -29.475 1.00 70.81 85 THR A O 1
ATOM 678 N N . ARG A 1 86 ? 25.257 -5.310 -30.251 1.00 67.50 86 ARG A N 1
ATOM 679 C CA . ARG A 1 86 ? 26.425 -6.162 -30.486 1.00 67.50 86 ARG A CA 1
ATOM 680 C C . ARG A 1 86 ? 26.279 -6.829 -31.841 1.00 67.50 86 ARG A C 1
ATOM 682 O O . ARG A 1 86 ? 25.371 -7.626 -32.039 1.00 67.50 86 ARG A O 1
ATOM 689 N N . ARG A 1 87 ? 27.228 -6.565 -32.735 1.00 66.19 87 ARG A N 1
ATOM 690 C CA . ARG A 1 87 ? 27.344 -7.292 -33.998 1.00 66.19 87 ARG A CA 1
ATOM 691 C C . ARG A 1 87 ? 27.771 -8.732 -33.719 1.00 66.19 87 ARG A C 1
ATOM 693 O O . ARG A 1 87 ? 28.778 -8.965 -33.047 1.00 66.19 87 ARG A O 1
ATOM 700 N N . ILE A 1 88 ? 26.995 -9.690 -34.210 1.00 58.59 88 ILE A N 1
ATOM 701 C CA . ILE A 1 88 ? 27.315 -11.116 -34.140 1.00 58.59 88 ILE A CA 1
ATOM 702 C C . ILE A 1 88 ? 27.838 -11.506 -35.525 1.00 58.59 88 ILE A C 1
ATOM 704 O O . ILE A 1 88 ? 27.066 -11.677 -36.458 1.00 58.59 88 ILE A O 1
ATOM 708 N N . GLY A 1 89 ? 29.164 -11.553 -35.670 1.00 56.22 89 GLY A N 1
ATOM 709 C CA . GLY A 1 89 ? 29.850 -11.822 -36.940 1.00 56.22 89 GLY A CA 1
ATOM 710 C C . GLY A 1 89 ? 30.982 -10.828 -37.205 1.00 56.22 89 GLY A C 1
ATOM 711 O O . GLY A 1 89 ? 30.836 -9.630 -36.960 1.00 56.22 89 GLY A O 1
ATOM 712 N N . GLY A 1 90 ? 32.133 -11.330 -37.665 1.00 49.75 90 GLY A N 1
ATOM 713 C CA . GLY A 1 90 ? 33.282 -10.503 -38.035 1.00 49.75 90 GLY A CA 1
ATOM 714 C C . GLY A 1 90 ? 32.923 -9.610 -39.219 1.00 49.75 90 GLY A C 1
ATOM 715 O O . GLY A 1 90 ? 32.514 -10.110 -40.263 1.00 49.75 90 GLY A O 1
ATOM 716 N N . GLY A 1 91 ? 33.022 -8.293 -39.043 1.00 53.22 91 GLY A N 1
ATOM 717 C CA . GLY A 1 91 ? 32.737 -7.343 -40.110 1.00 53.22 91 GLY A CA 1
ATOM 718 C C . GLY A 1 91 ? 33.680 -7.565 -41.288 1.00 53.22 91 GLY A C 1
ATOM 719 O O . GLY A 1 91 ? 34.897 -7.594 -41.112 1.00 53.22 91 GLY A O 1
ATOM 720 N N . ALA A 1 92 ? 33.125 -7.677 -42.492 1.00 55.66 92 ALA A N 1
ATOM 721 C CA . ALA A 1 92 ? 33.870 -7.365 -43.699 1.00 55.66 92 ALA A CA 1
ATOM 722 C C . ALA A 1 92 ? 34.095 -5.845 -43.701 1.00 55.66 92 ALA A C 1
ATOM 724 O O . ALA A 1 92 ? 33.309 -5.093 -44.267 1.00 55.66 92 ALA A O 1
ATOM 725 N N . GLY A 1 93 ? 35.104 -5.383 -42.957 1.00 59.56 93 GLY A N 1
ATOM 726 C CA . GLY A 1 93 ? 35.607 -4.026 -43.118 1.00 59.56 93 GLY A CA 1
ATOM 727 C C . GLY A 1 93 ? 36.146 -3.895 -44.536 1.00 59.56 93 GLY A C 1
ATOM 728 O O . GLY A 1 93 ? 36.902 -4.756 -44.994 1.00 59.56 93 GLY A O 1
ATOM 729 N N . THR A 1 94 ? 35.733 -2.861 -45.256 1.00 63.69 94 THR A N 1
ATOM 730 C CA . THR A 1 94 ? 36.277 -2.584 -46.581 1.00 63.69 94 THR A CA 1
ATOM 731 C C . THR A 1 94 ? 37.619 -1.894 -46.401 1.00 63.69 94 THR A C 1
ATOM 733 O O . THR A 1 94 ? 37.722 -0.830 -45.793 1.00 63.69 94 THR A O 1
ATOM 736 N N . VAL A 1 95 ? 38.679 -2.534 -46.891 1.00 75.88 95 VAL A N 1
ATOM 737 C CA . VAL A 1 95 ? 40.019 -1.950 -46.873 1.00 75.88 95 VAL A CA 1
ATOM 738 C C . VAL A 1 95 ? 40.080 -0.891 -47.966 1.00 75.88 95 VAL A C 1
ATOM 740 O O . VAL A 1 95 ? 39.991 -1.217 -49.150 1.00 75.88 95 VAL A O 1
ATOM 743 N N . ARG A 1 96 ? 40.236 0.373 -47.571 1.00 80.31 96 ARG A N 1
ATOM 744 C CA . ARG A 1 96 ? 40.401 1.503 -48.483 1.00 80.31 96 ARG A CA 1
ATOM 745 C C . ARG A 1 96 ? 41.826 2.025 -48.408 1.00 80.31 96 ARG A C 1
ATOM 747 O O . ARG A 1 96 ? 42.349 2.290 -47.322 1.00 80.31 96 ARG A O 1
ATOM 754 N N . THR A 1 97 ? 42.441 2.196 -49.572 1.00 85.69 97 THR A N 1
ATOM 755 C CA . THR A 1 97 ? 43.770 2.796 -49.700 1.00 85.69 97 THR A CA 1
ATOM 756 C C . THR A 1 97 ? 43.643 4.212 -50.244 1.00 85.69 97 THR A C 1
ATOM 758 O O . THR A 1 97 ? 43.068 4.410 -51.314 1.00 85.69 97 THR A O 1
ATOM 761 N N . ASP A 1 98 ? 44.190 5.193 -49.528 1.00 86.56 98 ASP A N 1
ATOM 762 C CA . ASP A 1 98 ? 44.269 6.573 -50.006 1.00 86.56 98 ASP A CA 1
ATOM 763 C C . ASP A 1 98 ? 45.562 6.772 -50.806 1.00 86.56 98 ASP A C 1
ATOM 765 O O . ASP A 1 98 ? 46.649 7.013 -50.272 1.00 86.56 98 ASP A O 1
ATOM 769 N N . VAL A 1 99 ? 45.435 6.628 -52.125 1.00 86.44 99 VAL A N 1
ATOM 770 C CA . VAL A 1 99 ? 46.553 6.755 -53.069 1.00 86.44 99 VAL A CA 1
ATOM 771 C C . VAL A 1 99 ? 47.084 8.191 -53.122 1.00 86.44 99 VAL A C 1
ATOM 773 O O . VAL A 1 99 ? 48.283 8.396 -53.320 1.00 86.44 99 VAL A O 1
ATOM 776 N N . VAL A 1 100 ? 46.219 9.189 -52.916 1.00 89.00 100 VAL A N 1
ATOM 777 C CA . VAL A 1 100 ? 46.595 10.608 -52.968 1.00 89.00 100 VAL A CA 1
ATOM 778 C C . VAL A 1 100 ? 47.449 10.958 -51.755 1.00 89.00 100 VAL A C 1
ATOM 780 O O . VAL A 1 100 ? 48.537 11.517 -51.908 1.00 89.00 100 VAL A O 1
ATOM 783 N N . LEU A 1 101 ? 47.015 10.551 -50.561 1.00 89.12 101 LEU A N 1
ATOM 784 C CA . LEU A 1 101 ? 47.783 10.722 -49.331 1.00 89.12 101 LEU A CA 1
ATOM 785 C C . LEU A 1 101 ? 49.105 9.942 -49.381 1.00 89.12 101 LEU A C 1
ATOM 787 O O . LEU A 1 101 ? 50.150 10.468 -48.995 1.00 89.12 101 LEU A O 1
ATOM 791 N N . GLY A 1 102 ? 49.092 8.723 -49.928 1.00 88.94 102 GLY A N 1
ATOM 792 C CA . GLY A 1 102 ? 50.312 7.950 -50.174 1.00 88.94 102 GLY A CA 1
ATOM 793 C C . GLY A 1 102 ? 51.322 8.696 -51.058 1.00 88.94 102 GLY A C 1
ATOM 794 O O . GLY A 1 102 ? 52.515 8.716 -50.753 1.00 88.94 102 GLY A O 1
ATOM 795 N N . ALA A 1 103 ? 50.859 9.372 -52.114 1.00 88.06 103 ALA A N 1
ATOM 796 C CA . ALA A 1 103 ? 51.715 10.173 -52.990 1.00 88.06 103 ALA A CA 1
ATOM 797 C C . ALA A 1 103 ? 52.273 11.437 -52.305 1.00 88.06 103 ALA A C 1
ATOM 799 O O . ALA A 1 103 ? 53.418 11.822 -52.562 1.00 88.06 103 ALA A O 1
ATOM 800 N N . GLU A 1 104 ? 51.504 12.085 -51.424 1.00 90.62 104 GLU A N 1
ATOM 801 C CA . GLU A 1 104 ? 52.008 13.183 -50.581 1.00 90.62 104 GLU A CA 1
ATOM 802 C C . GLU A 1 104 ? 53.110 12.708 -49.627 1.00 90.62 104 GLU A C 1
ATOM 804 O O . GLU A 1 104 ? 54.159 13.348 -49.529 1.00 90.62 104 GLU A O 1
ATOM 809 N N . TYR A 1 105 ? 52.939 11.540 -49.002 1.00 89.38 105 TYR A N 1
ATOM 810 C CA . TYR A 1 105 ? 53.975 10.948 -48.157 1.00 89.38 105 TYR A CA 1
ATOM 811 C C . TYR A 1 105 ? 55.269 10.665 -48.924 1.00 89.38 105 TYR A C 1
ATOM 813 O O . TYR A 1 105 ? 56.348 11.019 -48.448 1.00 89.38 105 TYR A O 1
ATOM 821 N N . VAL A 1 106 ? 55.184 10.092 -50.130 1.00 89.06 106 VAL A N 1
ATOM 822 C CA . VAL A 1 106 ? 56.363 9.859 -50.987 1.00 89.06 106 VAL A CA 1
ATOM 823 C C . VAL A 1 106 ? 57.097 11.166 -51.291 1.00 89.06 106 VAL A C 1
ATOM 825 O O . VAL A 1 106 ? 58.327 11.212 -51.218 1.00 89.06 106 VAL A O 1
ATOM 828 N N . ARG A 1 107 ? 56.362 12.239 -51.613 1.00 89.31 107 ARG A N 1
ATOM 829 C CA . ARG A 1 107 ? 56.954 13.561 -51.869 1.00 89.31 107 ARG A CA 1
ATOM 830 C C . ARG A 1 107 ? 57.643 14.127 -50.632 1.00 89.31 107 ARG A C 1
ATOM 832 O O . ARG A 1 107 ? 58.791 14.553 -50.734 1.00 89.31 107 ARG A O 1
ATOM 839 N N . GLY A 1 108 ? 56.987 14.075 -49.474 1.00 89.19 108 GLY A N 1
ATOM 840 C CA . GLY A 1 108 ? 57.555 14.551 -48.212 1.00 89.19 108 GLY A CA 1
ATOM 841 C C . GLY A 1 108 ? 58.822 13.794 -47.805 1.00 89.19 108 GLY A C 1
ATOM 842 O O . GLY A 1 108 ? 59.811 14.414 -47.423 1.00 89.19 108 GLY A O 1
ATOM 843 N N . ILE A 1 109 ? 58.829 12.465 -47.954 1.00 88.00 109 ILE A N 1
ATOM 844 C CA . ILE A 1 109 ? 59.989 11.616 -47.636 1.00 88.00 109 ILE A CA 1
ATOM 845 C C . ILE A 1 109 ? 61.189 11.959 -48.532 1.00 88.00 109 ILE A C 1
ATOM 847 O O . ILE A 1 109 ? 62.312 12.062 -48.038 1.00 88.00 109 ILE A O 1
ATOM 851 N N . ARG A 1 110 ? 60.968 12.175 -49.836 1.00 88.56 110 ARG A N 1
ATOM 852 C CA . ARG A 1 110 ? 62.035 12.555 -50.780 1.00 88.56 110 ARG A CA 1
ATOM 853 C C . ARG A 1 110 ? 62.605 13.940 -50.493 1.00 88.56 110 ARG A C 1
ATOM 855 O O . ARG A 1 110 ? 63.822 14.075 -50.425 1.00 88.56 110 ARG A O 1
ATOM 862 N N . ALA A 1 111 ? 61.742 14.929 -50.259 1.00 88.19 111 ALA A N 1
ATOM 863 C CA . ALA A 1 111 ? 62.169 16.285 -49.919 1.00 88.19 111 ALA A CA 1
ATOM 864 C C . ALA A 1 111 ? 62.963 16.326 -48.602 1.00 88.19 111 ALA A C 1
ATOM 866 O O . ALA A 1 111 ? 63.974 17.020 -48.503 1.00 88.19 111 ALA A O 1
ATOM 867 N N . LEU A 1 112 ? 62.542 15.545 -47.599 1.00 88.38 112 LEU A N 1
ATOM 868 C CA . LEU A 1 112 ? 63.272 15.418 -46.341 1.00 88.38 112 LEU A CA 1
ATOM 869 C C . LEU A 1 112 ? 64.673 14.850 -46.573 1.00 88.38 112 LEU A C 1
ATOM 871 O O . LEU A 1 112 ? 65.643 15.426 -46.092 1.00 88.38 112 LEU A O 1
ATOM 875 N N . ALA A 1 113 ? 64.779 13.741 -47.305 1.00 87.62 113 ALA A N 1
ATOM 876 C CA . ALA A 1 113 ? 66.051 13.068 -47.541 1.00 87.62 113 ALA A CA 1
ATOM 877 C C . ALA A 1 113 ? 67.052 13.943 -48.305 1.00 87.62 113 ALA A C 1
ATOM 879 O O . ALA A 1 113 ? 68.223 13.982 -47.932 1.00 87.62 113 ALA A O 1
ATOM 880 N N . GLU A 1 114 ? 66.582 14.706 -49.294 1.00 87.25 114 GLU A N 1
ATOM 881 C CA . GLU A 1 114 ? 67.387 15.719 -49.982 1.00 87.25 114 GLU A CA 1
ATOM 882 C C . GLU A 1 114 ? 67.883 16.799 -49.007 1.00 87.25 114 GLU A C 1
ATOM 884 O O . GLU A 1 114 ? 69.074 17.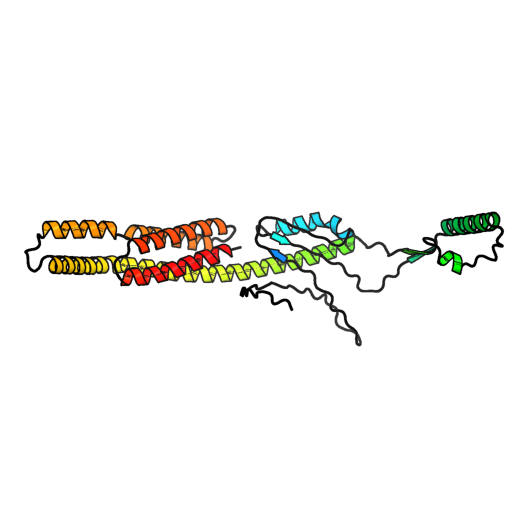105 -48.976 1.00 87.25 114 GLU A O 1
ATOM 889 N N . GLY A 1 115 ? 67.002 17.308 -48.137 1.00 86.94 115 GLY A N 1
ATOM 890 C CA . GLY A 1 115 ? 67.342 18.333 -47.147 1.00 86.94 115 GLY A CA 1
ATOM 891 C C . GLY A 1 115 ? 68.340 17.892 -46.069 1.00 86.94 115 GLY A C 1
ATOM 892 O O . GLY A 1 115 ? 69.039 18.739 -45.515 1.00 86.94 115 GLY A O 1
ATOM 893 N N . VAL A 1 116 ? 68.435 16.591 -45.771 1.00 89.38 116 VAL A N 1
ATOM 894 C CA . VAL A 1 116 ? 69.373 16.044 -44.769 1.00 89.38 116 VAL A CA 1
ATOM 895 C C . VAL A 1 116 ? 70.556 15.275 -45.371 1.00 89.38 116 VAL A C 1
ATOM 897 O O . VAL A 1 116 ? 71.360 14.717 -44.626 1.00 89.38 116 VAL A O 1
ATOM 900 N N . GLY A 1 117 ? 70.687 15.239 -46.703 1.00 81.75 117 GLY A N 1
ATOM 901 C CA . GLY A 1 117 ? 71.794 14.568 -47.396 1.00 81.75 117 GLY A CA 1
ATOM 902 C C . GLY A 1 117 ? 71.756 13.036 -47.329 1.00 81.75 117 GLY A C 1
ATOM 903 O O . GLY A 1 117 ? 72.799 12.390 -47.410 1.00 81.75 117 GLY A O 1
ATOM 904 N N . LEU A 1 118 ? 70.570 12.446 -47.159 1.00 82.50 118 LEU A N 1
ATOM 905 C CA . LEU A 1 118 ? 70.368 10.997 -47.148 1.00 82.50 118 LEU A CA 1
ATOM 906 C C . LEU A 1 118 ? 69.869 10.513 -48.514 1.00 82.50 118 LEU A C 1
ATOM 908 O O . LEU A 1 118 ? 69.050 11.162 -49.162 1.00 82.50 118 LEU A O 1
ATOM 912 N N . SER A 1 119 ? 70.304 9.328 -48.945 1.00 76.50 119 SER A N 1
ATOM 913 C CA . SER A 1 119 ? 69.731 8.694 -50.133 1.00 76.50 119 SER A CA 1
ATOM 914 C C . SER A 1 119 ? 68.357 8.114 -49.800 1.00 76.50 119 SER A C 1
ATOM 916 O O . SER A 1 119 ? 68.250 7.216 -48.960 1.00 76.50 119 SER A O 1
ATOM 918 N N . THR A 1 120 ? 67.312 8.564 -50.493 1.00 71.50 120 THR A N 1
ATOM 919 C CA . THR A 1 120 ? 66.069 7.792 -50.565 1.00 71.50 120 THR A CA 1
ATOM 920 C C . THR A 1 120 ? 66.329 6.590 -51.460 1.00 71.50 120 THR A C 1
ATOM 922 O O . THR A 1 120 ? 66.487 6.735 -52.667 1.00 71.50 120 THR A O 1
ATOM 925 N N . GLY A 1 121 ? 66.428 5.398 -50.872 1.00 76.62 121 GLY A N 1
ATOM 926 C CA . GLY A 1 121 ? 66.340 4.159 -51.647 1.00 76.62 121 GLY A CA 1
ATOM 927 C C . GLY A 1 121 ? 64.963 4.010 -52.311 1.00 76.62 121 GLY A C 1
ATOM 928 O O . GLY A 1 121 ? 64.145 4.935 -52.322 1.00 76.62 121 GLY A O 1
ATOM 929 N N . GLU A 1 122 ? 64.667 2.822 -52.834 1.00 77.00 122 GLU A N 1
ATOM 930 C CA . GLU A 1 122 ? 63.314 2.518 -53.306 1.00 77.00 122 GLU A CA 1
ATOM 931 C C . GLU A 1 122 ? 62.335 2.497 -52.123 1.00 77.00 122 GLU A C 1
ATOM 933 O O . GLU A 1 122 ? 62.516 1.744 -51.169 1.00 77.00 122 GLU A O 1
ATOM 938 N N . ILE A 1 123 ? 61.302 3.344 -52.172 1.00 82.62 123 ILE A N 1
ATOM 939 C CA . ILE A 1 123 ? 60.229 3.346 -51.171 1.00 82.62 123 ILE A CA 1
ATOM 940 C C . ILE A 1 123 ? 59.287 2.194 -51.514 1.00 82.62 123 ILE A C 1
ATOM 942 O O . ILE A 1 123 ? 58.611 2.228 -52.546 1.00 82.62 123 ILE A O 1
ATOM 946 N N . GLY A 1 124 ? 59.247 1.174 -50.660 1.00 84.88 124 GLY A N 1
ATOM 947 C CA . GLY A 1 124 ? 58.405 0.009 -50.866 1.00 84.88 124 GLY A CA 1
ATOM 948 C C . GLY A 1 124 ? 56.936 0.301 -50.571 1.00 84.88 124 GLY A C 1
ATOM 949 O O . GLY A 1 124 ? 56.587 1.120 -49.720 1.00 84.88 124 GLY A O 1
ATOM 950 N N . VAL A 1 125 ? 56.036 -0.444 -51.217 1.00 83.00 125 VAL A N 1
ATOM 951 C CA . VAL A 1 125 ? 54.592 -0.385 -50.918 1.00 83.00 125 VAL A CA 1
ATOM 952 C C . VAL A 1 125 ? 54.324 -0.706 -49.441 1.00 83.00 125 VAL A C 1
ATOM 954 O O . VAL A 1 125 ? 53.481 -0.075 -48.813 1.00 83.00 125 VAL A O 1
ATOM 957 N N . ALA A 1 126 ? 55.086 -1.636 -48.856 1.00 84.81 126 ALA A N 1
ATOM 958 C CA . ALA A 1 126 ? 54.985 -1.982 -47.439 1.00 84.81 126 ALA A CA 1
ATOM 959 C C . ALA A 1 126 ? 55.310 -0.805 -46.502 1.00 84.81 126 ALA A C 1
ATOM 961 O O . ALA A 1 126 ? 54.733 -0.720 -45.417 1.00 84.81 126 ALA A O 1
ATOM 962 N N . ASP A 1 127 ? 56.191 0.106 -46.920 1.00 85.00 127 ASP A N 1
ATOM 963 C CA . ASP A 1 127 ? 56.531 1.302 -46.149 1.00 85.00 127 ASP A CA 1
ATOM 964 C C . ASP A 1 127 ? 55.374 2.302 -46.176 1.00 85.00 127 ASP A C 1
ATOM 966 O O . ASP A 1 127 ? 55.026 2.864 -45.141 1.00 85.00 127 ASP A O 1
ATOM 970 N N . LEU A 1 128 ? 54.706 2.445 -47.327 1.00 85.44 128 LEU A N 1
ATOM 971 C CA . LEU A 1 128 ? 53.537 3.314 -47.483 1.00 85.44 128 LEU A CA 1
ATOM 972 C C . LEU A 1 128 ? 52.321 2.811 -46.705 1.00 85.44 128 LEU A C 1
ATOM 974 O O . LEU A 1 128 ? 51.637 3.605 -46.069 1.00 85.44 128 LEU A O 1
ATOM 978 N N . LEU A 1 129 ? 52.076 1.499 -46.687 1.00 86.12 129 LEU A N 1
ATOM 979 C CA . LEU A 1 129 ? 50.951 0.908 -45.949 1.00 86.12 129 LEU A CA 1
ATOM 980 C C . LEU A 1 129 ? 51.064 1.071 -44.423 1.00 86.12 129 LEU A C 1
ATOM 982 O O . LEU A 1 129 ? 50.065 0.928 -43.721 1.00 86.12 129 LEU A O 1
ATOM 986 N N . ARG A 1 130 ? 52.263 1.360 -43.901 1.00 85.00 130 ARG A N 1
ATOM 987 C CA . ARG A 1 130 ? 52.499 1.638 -42.474 1.00 85.00 130 ARG A CA 1
ATOM 988 C C . ARG A 1 130 ? 52.259 3.099 -42.099 1.00 85.00 130 ARG A C 1
ATOM 990 O O . ARG A 1 130 ? 52.202 3.405 -40.908 1.00 85.00 130 ARG A O 1
ATOM 997 N N . LEU A 1 131 ? 52.151 3.996 -43.079 1.00 84.06 131 LEU A N 1
ATOM 998 C CA . LEU A 1 131 ? 51.966 5.418 -42.821 1.00 84.06 131 LEU A CA 1
ATOM 999 C C . LEU A 1 131 ? 50.508 5.709 -42.432 1.00 84.06 131 LEU A C 1
ATOM 1001 O O . LEU A 1 131 ? 49.585 5.162 -43.047 1.00 84.06 131 LEU A O 1
ATOM 1005 N N . PRO A 1 132 ? 50.275 6.559 -41.411 1.00 84.50 132 PRO A N 1
ATOM 1006 C CA . PRO A 1 132 ? 48.931 6.864 -40.937 1.00 84.50 132 PRO A CA 1
ATOM 1007 C C . PRO A 1 132 ? 48.010 7.345 -42.063 1.00 84.50 132 PRO A C 1
ATOM 1009 O O . PRO A 1 132 ? 48.351 8.252 -42.813 1.00 84.50 132 PRO A O 1
ATOM 1012 N N . GLY A 1 133 ? 46.826 6.742 -42.174 1.00 82.06 133 GLY A N 1
ATOM 1013 C CA . GLY A 1 133 ? 45.800 7.152 -43.137 1.00 82.06 133 GLY A CA 1
ATOM 1014 C C . GLY A 1 133 ? 45.966 6.614 -44.564 1.00 82.06 133 GLY A C 1
ATOM 1015 O O . GLY A 1 133 ? 45.014 6.708 -45.329 1.00 82.06 133 GLY A O 1
ATOM 1016 N N . VAL A 1 134 ? 47.105 6.008 -44.930 1.00 84.88 134 VAL A N 1
ATOM 1017 C CA . VAL A 1 134 ? 47.290 5.415 -46.274 1.00 84.88 134 VAL A CA 1
ATOM 1018 C C . VAL A 1 134 ? 46.474 4.137 -46.433 1.00 84.88 134 VAL A C 1
ATOM 1020 O O . VAL A 1 134 ? 45.857 3.923 -47.473 1.00 84.88 134 VAL A O 1
ATOM 1023 N N . LEU A 1 135 ? 46.441 3.296 -45.399 1.00 83.88 135 LEU A N 1
ATOM 1024 C CA . LEU A 1 135 ? 45.570 2.130 -45.325 1.00 83.88 135 LEU A CA 1
ATOM 1025 C C . LEU A 1 135 ? 44.551 2.352 -44.213 1.00 83.88 135 LEU A C 1
ATOM 1027 O O . LEU A 1 135 ? 44.908 2.469 -43.040 1.00 83.88 135 LEU A O 1
ATOM 1031 N N . THR A 1 136 ? 43.280 2.402 -44.584 1.00 80.25 136 THR A N 1
ATOM 1032 C CA . THR A 1 136 ? 42.171 2.568 -43.645 1.00 80.25 136 THR A CA 1
ATOM 1033 C C . THR A 1 136 ? 41.229 1.384 -43.766 1.00 80.25 136 THR A C 1
ATOM 1035 O O . THR A 1 136 ? 40.926 0.925 -44.866 1.00 80.25 136 THR A O 1
ATOM 1038 N N . VAL A 1 137 ? 40.798 0.855 -42.626 1.00 77.19 137 VAL A N 1
ATOM 1039 C CA . VAL A 1 137 ? 39.720 -0.130 -42.578 1.00 77.19 137 VAL A CA 1
ATOM 1040 C C . VAL A 1 137 ? 38.456 0.658 -42.289 1.00 77.19 137 VAL A C 1
ATOM 1042 O O . VAL A 1 137 ? 38.292 1.163 -41.180 1.00 77.19 137 VAL A O 1
ATOM 1045 N N . GLU A 1 138 ? 37.603 0.812 -43.296 1.00 66.19 138 GLU A N 1
ATOM 1046 C CA . GLU A 1 138 ? 36.280 1.393 -43.101 1.00 66.19 138 GLU A CA 1
ATOM 1047 C C . GLU A 1 138 ? 35.358 0.290 -42.578 1.00 66.19 138 GLU A C 1
ATOM 1049 O O . GLU A 1 138 ? 35.192 -0.767 -43.195 1.00 66.19 138 GLU A O 1
ATOM 1054 N N . GLU A 1 139 ? 34.798 0.504 -41.389 1.00 61.34 139 GLU A N 1
ATOM 1055 C CA . GLU A 1 139 ? 33.687 -0.314 -40.919 1.00 61.34 139 GLU A CA 1
ATOM 1056 C C . GLU A 1 139 ? 32.477 0.012 -41.802 1.00 61.34 139 GLU A C 1
ATOM 1058 O O . GLU A 1 139 ? 32.165 1.185 -41.999 1.00 61.34 139 GLU A O 1
ATOM 1063 N N . ALA A 1 140 ? 31.823 -1.012 -42.362 1.00 58.91 140 ALA A N 1
ATOM 1064 C CA . ALA A 1 140 ? 30.607 -0.817 -43.148 1.00 58.91 140 ALA A CA 1
ATOM 1065 C C . ALA A 1 140 ? 29.593 0.015 -42.349 1.00 58.91 140 ALA A C 1
ATOM 1067 O O . ALA A 1 140 ? 29.352 -0.303 -41.178 1.00 58.91 140 ALA A O 1
ATOM 1068 N N . GLU A 1 141 ? 29.023 1.047 -42.981 1.00 54.34 141 GLU A N 1
ATOM 1069 C CA . GLU A 1 141 ? 27.966 1.864 -42.384 1.00 54.34 141 GLU A CA 1
ATOM 1070 C C . GLU A 1 141 ? 26.852 0.945 -41.869 1.00 54.34 141 GLU A C 1
ATOM 1072 O O . GLU A 1 141 ? 26.366 0.058 -42.575 1.00 54.34 141 GLU A O 1
ATOM 1077 N N . GLU A 1 142 ? 26.512 1.098 -40.590 1.00 57.06 142 GLU A N 1
ATOM 1078 C CA . GLU A 1 142 ? 25.396 0.379 -39.987 1.00 57.06 142 GLU A CA 1
ATOM 1079 C C . GLU A 1 142 ? 24.102 0.869 -40.650 1.00 57.06 142 GLU A C 1
ATOM 1081 O O . GLU A 1 142 ? 23.853 2.074 -40.674 1.00 57.06 142 GLU A O 1
ATOM 1086 N N . ASP A 1 143 ? 23.277 -0.046 -41.174 1.00 61.84 143 ASP A N 1
ATOM 1087 C CA . ASP A 1 143 ? 21.933 0.304 -41.645 1.00 61.84 143 ASP A CA 1
ATOM 1088 C C . ASP A 1 143 ? 21.108 0.797 -40.446 1.00 61.84 143 ASP A C 1
ATOM 1090 O O . ASP A 1 143 ? 20.709 0.029 -39.562 1.00 61.84 143 ASP A O 1
ATOM 1094 N N . ASP A 1 144 ? 20.911 2.111 -40.377 1.00 66.31 144 ASP A N 1
ATOM 1095 C CA . ASP A 1 144 ? 20.186 2.775 -39.295 1.00 66.31 144 ASP A CA 1
ATOM 1096 C C . ASP A 1 144 ? 18.708 2.339 -39.257 1.00 66.31 144 ASP A C 1
ATOM 1098 O O . ASP A 1 144 ? 18.100 2.302 -38.187 1.00 66.31 144 ASP A O 1
ATOM 1102 N N . GLY A 1 145 ? 18.137 1.927 -40.397 1.00 68.94 145 GLY A N 1
ATOM 1103 C CA . GLY A 1 145 ? 16.741 1.508 -40.511 1.00 68.94 145 GLY A CA 1
ATOM 1104 C C . GLY A 1 145 ? 16.464 0.136 -39.894 1.00 68.94 145 GLY A C 1
ATOM 1105 O O . GLY A 1 145 ? 15.513 -0.019 -39.122 1.00 68.94 145 GLY A O 1
ATOM 1106 N N . GLU A 1 146 ? 17.303 -0.860 -40.187 1.00 72.69 146 GLU A N 1
ATOM 1107 C CA . GLU A 1 146 ? 17.167 -2.207 -39.613 1.00 72.69 146 GLU A CA 1
ATOM 1108 C C . GLU A 1 146 ? 17.397 -2.184 -38.092 1.00 72.69 146 GLU A C 1
ATOM 1110 O O . GLU A 1 146 ? 16.624 -2.761 -37.320 1.00 72.69 146 GLU A O 1
ATOM 1115 N N . ASN A 1 147 ? 18.401 -1.426 -37.640 1.00 73.88 147 ASN A N 1
ATOM 1116 C CA . ASN A 1 147 ? 18.683 -1.247 -36.218 1.00 73.88 147 ASN A CA 1
ATOM 1117 C C . ASN A 1 147 ? 17.544 -0.532 -35.473 1.00 73.88 147 ASN A C 1
ATOM 1119 O O . ASN A 1 147 ? 17.221 -0.918 -34.346 1.00 73.88 147 ASN A O 1
ATOM 1123 N N . ALA A 1 148 ? 16.905 0.468 -36.088 1.00 76.75 148 ALA A N 1
ATOM 1124 C CA . ALA A 1 148 ? 15.753 1.155 -35.505 1.00 76.75 148 ALA A CA 1
ATOM 1125 C C . ALA A 1 148 ? 14.559 0.209 -35.305 1.00 76.75 148 ALA A C 1
ATOM 1127 O O . ALA A 1 148 ? 13.917 0.224 -34.250 1.00 76.75 148 ALA A O 1
ATOM 1128 N N . LEU A 1 149 ? 14.282 -0.655 -36.289 1.00 82.00 149 LEU A N 1
ATOM 1129 C CA . LEU A 1 149 ? 13.196 -1.629 -36.203 1.00 82.00 149 LEU A CA 1
ATOM 1130 C C . LEU A 1 149 ? 13.441 -2.652 -35.086 1.00 82.00 149 LEU A C 1
ATOM 1132 O O . LEU A 1 149 ? 12.544 -2.902 -34.278 1.00 82.00 149 LEU A O 1
ATOM 1136 N N . LEU A 1 150 ? 14.657 -3.199 -35.011 1.00 82.69 150 LEU A N 1
ATOM 1137 C CA . LEU A 1 150 ? 15.049 -4.148 -33.966 1.00 82.69 150 LEU A CA 1
ATOM 1138 C C . LEU A 1 150 ? 14.986 -3.516 -32.572 1.00 82.69 150 LEU A C 1
ATOM 1140 O O . LEU A 1 150 ? 14.463 -4.125 -31.636 1.00 82.69 150 LEU A O 1
ATOM 1144 N N . LEU A 1 151 ? 15.463 -2.275 -32.431 1.00 84.00 151 LEU A N 1
ATOM 1145 C CA . LEU A 1 151 ? 15.382 -1.529 -31.177 1.00 84.00 151 LEU A CA 1
ATOM 1146 C C . LEU A 1 151 ? 13.929 -1.344 -30.740 1.00 84.00 151 LEU A C 1
ATOM 1148 O O . LEU A 1 151 ? 13.596 -1.592 -29.582 1.00 84.00 151 LEU A O 1
ATOM 1152 N N . LYS A 1 152 ? 13.057 -0.925 -31.659 1.00 85.81 152 LYS A N 1
ATOM 1153 C CA . LYS A 1 152 ? 11.637 -0.727 -31.371 1.00 85.81 152 LYS A CA 1
ATOM 1154 C C . LYS A 1 152 ? 10.968 -2.017 -30.902 1.00 85.81 152 LYS A C 1
ATOM 1156 O O . LYS A 1 152 ? 10.281 -1.990 -29.884 1.00 85.81 152 LYS A O 1
ATOM 1161 N N . GLN A 1 153 ? 11.198 -3.131 -31.596 1.00 88.00 153 GLN A N 1
ATOM 1162 C CA . GLN A 1 153 ? 10.655 -4.438 -31.211 1.00 88.00 153 GLN A CA 1
ATOM 1163 C C . GLN A 1 153 ? 11.119 -4.846 -29.809 1.00 88.00 153 GLN A C 1
ATOM 1165 O O . GLN A 1 153 ? 10.293 -5.166 -28.956 1.00 88.00 153 GLN A O 1
ATOM 1170 N N . ALA A 1 154 ? 12.421 -4.737 -29.530 1.00 87.69 154 ALA A N 1
ATOM 1171 C CA . ALA A 1 154 ? 12.974 -5.057 -28.216 1.00 87.69 154 ALA A CA 1
ATOM 1172 C C . ALA A 1 154 ? 12.381 -4.176 -27.099 1.00 87.69 154 ALA A C 1
ATOM 1174 O O . ALA A 1 154 ? 12.085 -4.661 -26.005 1.00 87.69 154 ALA A O 1
ATOM 1175 N N . VAL A 1 155 ? 12.173 -2.881 -27.368 1.00 88.50 155 VAL A N 1
ATOM 1176 C CA . VAL A 1 155 ? 11.542 -1.946 -26.423 1.00 88.50 155 VAL A CA 1
ATOM 1177 C C . VAL A 1 155 ? 10.080 -2.308 -26.176 1.00 88.50 155 VAL A C 1
ATOM 1179 O O . VAL A 1 155 ? 9.642 -2.288 -25.027 1.00 88.50 155 VAL A O 1
ATOM 1182 N N . GLU A 1 156 ? 9.319 -2.631 -27.220 1.00 89.88 156 GLU A N 1
ATOM 1183 C CA . GLU A 1 156 ? 7.907 -3.005 -27.103 1.00 89.88 156 GLU A CA 1
ATOM 1184 C C . GLU A 1 156 ? 7.722 -4.313 -26.320 1.00 89.88 156 GLU A C 1
ATOM 1186 O O . GLU A 1 156 ? 6.850 -4.375 -25.448 1.00 89.88 156 GLU A O 1
ATOM 1191 N N . GLU A 1 157 ? 8.569 -5.317 -26.559 1.00 90.62 157 GLU A N 1
ATOM 1192 C CA . GLU A 1 157 ? 8.582 -6.572 -25.800 1.00 90.62 157 GLU A CA 1
ATOM 1193 C C . GLU A 1 157 ? 8.927 -6.334 -24.325 1.00 90.62 157 GLU A C 1
ATOM 1195 O O . GLU A 1 157 ? 8.161 -6.717 -23.436 1.00 90.62 157 GLU A O 1
ATOM 1200 N N . ALA A 1 158 ? 10.022 -5.618 -24.048 1.00 88.88 158 ALA A N 1
ATOM 1201 C CA . ALA A 1 158 ? 10.440 -5.309 -22.681 1.00 88.88 158 ALA A CA 1
ATOM 1202 C C . ALA A 1 158 ? 9.386 -4.482 -21.920 1.00 88.88 158 ALA A C 1
ATOM 1204 O O . ALA A 1 158 ? 9.146 -4.705 -20.731 1.00 88.88 158 ALA A O 1
ATOM 1205 N N . LEU A 1 159 ? 8.721 -3.541 -22.600 1.00 90.06 159 LEU A N 1
ATOM 1206 C CA . LEU A 1 159 ? 7.595 -2.790 -22.046 1.00 90.06 159 LEU A CA 1
ATOM 1207 C C . LEU A 1 159 ? 6.401 -3.696 -21.737 1.00 90.06 159 LEU A C 1
ATOM 1209 O O . LEU A 1 159 ? 5.776 -3.538 -20.687 1.00 90.06 159 LEU A O 1
ATOM 1213 N N . GLY A 1 160 ? 6.079 -4.633 -22.630 1.00 90.88 160 GLY A N 1
ATOM 1214 C CA . GLY A 1 160 ? 5.015 -5.612 -22.415 1.00 90.88 160 GLY A CA 1
ATOM 1215 C C . GLY A 1 160 ? 5.265 -6.467 -21.173 1.00 90.88 160 GLY A C 1
ATOM 1216 O O . GLY A 1 160 ? 4.366 -6.646 -20.347 1.00 90.88 160 GLY A O 1
ATOM 1217 N N . ASP A 1 161 ? 6.495 -6.936 -20.995 1.00 90.50 161 ASP A N 1
ATOM 1218 C CA . ASP A 1 161 ? 6.914 -7.713 -19.826 1.00 90.50 161 ASP A CA 1
ATOM 1219 C C . ASP A 1 161 ? 6.839 -6.892 -18.538 1.00 90.50 161 ASP A C 1
ATOM 1221 O O . ASP A 1 161 ? 6.281 -7.350 -17.538 1.00 90.50 161 ASP A O 1
ATOM 1225 N N . LEU A 1 162 ? 7.325 -5.649 -18.577 1.00 88.56 162 LEU A N 1
ATOM 1226 C CA . LEU A 1 162 ? 7.276 -4.731 -17.442 1.00 88.56 162 LEU A CA 1
ATOM 1227 C C . LEU A 1 162 ? 5.834 -4.455 -16.993 1.00 88.56 162 LEU A C 1
ATOM 1229 O O . LEU A 1 162 ? 5.544 -4.475 -15.796 1.00 88.56 162 LEU A O 1
ATOM 1233 N N . VAL A 1 163 ? 4.921 -4.217 -17.939 1.00 89.00 163 VAL A N 1
ATOM 1234 C CA . VAL A 1 163 ? 3.501 -3.979 -17.637 1.00 89.00 163 VAL A CA 1
ATOM 1235 C C . VAL A 1 163 ? 2.859 -5.224 -17.023 1.00 89.00 163 VAL A C 1
ATOM 1237 O O . VAL A 1 163 ? 2.176 -5.105 -16.006 1.00 89.00 163 VAL A O 1
ATOM 1240 N N . ARG A 1 164 ? 3.111 -6.419 -17.573 1.00 90.69 164 ARG A N 1
ATOM 1241 C CA . ARG A 1 164 ? 2.588 -7.680 -17.010 1.00 90.69 164 ARG A CA 1
ATOM 1242 C C . ARG A 1 164 ? 3.099 -7.939 -15.595 1.00 90.69 164 ARG A C 1
ATOM 1244 O O . ARG A 1 164 ? 2.329 -8.342 -14.720 1.00 90.69 164 ARG A O 1
ATOM 1251 N N . MET A 1 165 ? 4.384 -7.682 -15.355 1.00 90.00 165 MET A N 1
ATOM 1252 C CA . MET A 1 165 ? 4.983 -7.804 -14.027 1.00 90.00 165 MET A CA 1
ATOM 1253 C C . MET A 1 165 ? 4.307 -6.850 -13.033 1.00 90.00 165 MET A C 1
ATOM 1255 O O . MET A 1 165 ? 3.864 -7.296 -11.977 1.00 90.00 165 MET A O 1
ATOM 1259 N N . ARG A 1 166 ? 4.141 -5.572 -13.403 1.00 87.38 166 ARG A N 1
ATOM 1260 C CA . ARG A 1 166 ? 3.460 -4.561 -12.576 1.00 87.38 166 ARG A CA 1
ATOM 1261 C C . ARG A 1 166 ? 2.009 -4.917 -12.268 1.00 87.38 166 ARG A C 1
ATOM 1263 O O . ARG A 1 166 ? 1.570 -4.732 -11.142 1.00 87.38 166 ARG A O 1
ATOM 1270 N N . GLN A 1 167 ? 1.269 -5.455 -13.236 1.00 88.12 167 GLN A N 1
ATOM 1271 C CA . GLN A 1 167 ? -0.107 -5.913 -13.015 1.00 88.12 167 GLN A CA 1
ATOM 1272 C C . GLN A 1 167 ? -0.170 -7.068 -12.011 1.00 88.12 167 GLN A C 1
ATOM 1274 O O . GLN A 1 167 ? -1.031 -7.079 -11.135 1.00 88.12 167 GLN A O 1
ATOM 1279 N N . THR A 1 168 ? 0.760 -8.021 -12.114 1.00 90.31 168 THR A N 1
ATOM 1280 C CA . THR A 1 168 ? 0.838 -9.166 -11.195 1.00 90.31 168 THR A CA 1
ATOM 1281 C C . THR A 1 168 ? 1.189 -8.712 -9.777 1.00 90.31 168 THR A C 1
ATOM 1283 O O . THR A 1 168 ? 0.550 -9.133 -8.814 1.00 90.31 168 THR A O 1
ATOM 1286 N N . GLU A 1 169 ? 2.173 -7.821 -9.645 1.00 89.38 169 GLU A N 1
ATOM 1287 C CA . GLU A 1 169 ? 2.564 -7.227 -8.364 1.00 89.38 169 GLU A CA 1
ATOM 1288 C C . GLU A 1 169 ? 1.428 -6.392 -7.759 1.00 89.38 169 GLU A C 1
ATOM 1290 O O . GLU A 1 169 ? 1.099 -6.557 -6.586 1.00 89.38 169 GLU A O 1
ATOM 1295 N N . GLY A 1 170 ? 0.762 -5.567 -8.571 1.00 89.00 170 GLY A N 1
ATOM 1296 C CA . GLY A 1 170 ? -0.385 -4.765 -8.152 1.00 89.00 170 GLY A CA 1
ATOM 1297 C C . GLY A 1 170 ? -1.551 -5.616 -7.649 1.00 89.00 170 GLY A C 1
ATOM 1298 O O . GLY A 1 170 ? -2.136 -5.298 -6.617 1.00 89.00 170 GLY A O 1
ATOM 1299 N N . ALA A 1 171 ? -1.855 -6.734 -8.316 1.00 89.94 171 ALA A N 1
ATOM 1300 C CA . ALA A 1 171 ? -2.888 -7.666 -7.865 1.00 89.94 171 ALA A CA 1
ATOM 1301 C C . ALA A 1 171 ? -2.537 -8.311 -6.513 1.00 89.94 171 ALA A C 1
ATOM 1303 O O . ALA A 1 171 ? -3.396 -8.415 -5.636 1.00 89.94 171 ALA A O 1
ATOM 1304 N N . ALA A 1 172 ? -1.273 -8.702 -6.317 1.00 91.50 172 ALA A N 1
ATOM 1305 C CA . ALA A 1 172 ? -0.804 -9.249 -5.046 1.00 91.50 172 ALA A CA 1
ATOM 1306 C C . ALA A 1 172 ? -0.870 -8.211 -3.910 1.00 91.50 172 ALA A C 1
ATOM 1308 O O . ALA A 1 172 ? -1.353 -8.525 -2.823 1.00 91.50 172 ALA A O 1
ATOM 1309 N N . LEU A 1 173 ? -0.453 -6.968 -4.174 1.00 91.50 173 LEU A N 1
ATOM 1310 C CA . LEU A 1 173 ? -0.540 -5.856 -3.221 1.00 91.50 173 LEU A CA 1
ATOM 1311 C C . LEU A 1 173 ? -1.991 -5.523 -2.858 1.00 91.50 173 LEU A C 1
ATOM 1313 O O . LEU A 1 173 ? -2.298 -5.318 -1.687 1.00 91.50 173 LEU A O 1
ATOM 1317 N N . ALA A 1 174 ? -2.895 -5.498 -3.840 1.00 91.94 174 ALA A N 1
ATOM 1318 C CA . ALA A 1 174 ? -4.313 -5.246 -3.602 1.00 91.94 174 ALA A CA 1
ATOM 1319 C C . ALA A 1 174 ? -4.945 -6.337 -2.723 1.00 91.94 174 ALA A C 1
ATOM 1321 O O . ALA A 1 174 ? -5.715 -6.022 -1.815 1.00 91.94 174 ALA A O 1
ATOM 1322 N N . ALA A 1 175 ? -4.590 -7.607 -2.950 1.00 92.62 175 ALA A N 1
ATOM 1323 C CA . ALA A 1 175 ? -5.043 -8.718 -2.119 1.00 92.62 175 ALA A CA 1
ATOM 1324 C C . ALA A 1 175 ? -4.512 -8.615 -0.676 1.00 92.62 175 ALA A C 1
ATOM 1326 O O . ALA A 1 175 ? -5.282 -8.765 0.274 1.00 92.62 175 ALA A O 1
ATOM 1327 N N . ASP A 1 176 ? -3.224 -8.304 -0.504 1.00 94.06 176 ASP A N 1
ATOM 1328 C CA . ASP A 1 176 ? -2.600 -8.131 0.812 1.00 94.06 176 ASP A CA 1
ATOM 1329 C C . ASP A 1 176 ? -3.224 -6.961 1.591 1.00 94.06 176 ASP A C 1
ATOM 1331 O O . ASP A 1 176 ? -3.675 -7.130 2.726 1.00 94.06 176 ASP A O 1
ATOM 1335 N N . LEU A 1 177 ? -3.356 -5.790 0.961 1.00 94.81 177 LEU A N 1
ATOM 1336 C CA . LEU A 1 177 ? -4.041 -4.628 1.537 1.00 94.81 177 LEU A CA 1
ATOM 1337 C C . LEU A 1 177 ? -5.502 -4.939 1.883 1.00 94.81 177 LEU A C 1
ATOM 1339 O O . LEU A 1 177 ? -5.973 -4.575 2.960 1.00 94.81 177 LEU A O 1
ATOM 1343 N N . GLY A 1 178 ? -6.210 -5.655 1.007 1.00 94.50 178 GLY A N 1
ATOM 1344 C CA . GLY A 1 178 ? -7.583 -6.095 1.244 1.00 94.50 178 GLY A CA 1
ATOM 1345 C C . GLY A 1 178 ? -7.721 -7.000 2.472 1.00 94.50 178 GLY A C 1
ATOM 1346 O O . GLY A 1 178 ? -8.703 -6.890 3.212 1.00 94.50 178 GLY A O 1
ATOM 1347 N N . SER A 1 179 ? -6.730 -7.857 2.733 1.00 95.75 179 SER A N 1
ATOM 1348 C CA . SER A 1 179 ? -6.704 -8.713 3.924 1.00 95.75 179 SER A CA 1
ATOM 1349 C C . SER A 1 179 ? -6.517 -7.899 5.210 1.00 95.75 179 SER A C 1
ATOM 1351 O O . SER A 1 179 ? -7.271 -8.079 6.168 1.00 95.75 179 SER A O 1
ATOM 1353 N N . HIS A 1 180 ? -5.599 -6.925 5.198 1.00 95.31 180 HIS A N 1
ATOM 1354 C CA . HIS A 1 180 ? -5.363 -6.028 6.328 1.00 95.31 180 HIS A CA 1
ATOM 1355 C C . HIS A 1 180 ? -6.586 -5.148 6.625 1.00 95.31 180 HIS A C 1
ATOM 1357 O O . HIS A 1 180 ? -6.948 -4.985 7.789 1.00 95.31 180 HIS A O 1
ATOM 1363 N N . LEU A 1 181 ? -7.262 -4.631 5.591 1.00 95.69 181 LEU A N 1
ATOM 1364 C CA . LEU A 1 181 ? -8.506 -3.867 5.748 1.00 95.69 181 LEU A CA 1
ATOM 1365 C C . LEU A 1 181 ? -9.627 -4.711 6.349 1.00 95.69 181 LEU A C 1
ATOM 1367 O O . LEU A 1 181 ? -10.345 -4.231 7.214 1.00 95.69 181 LEU A O 1
ATOM 1371 N N . THR A 1 182 ? -9.755 -5.970 5.932 1.00 95.81 182 THR A N 1
ATOM 1372 C CA . THR A 1 182 ? -10.779 -6.878 6.472 1.00 95.81 182 THR A CA 1
ATOM 1373 C C . THR A 1 182 ? -10.546 -7.145 7.960 1.00 95.81 182 THR A C 1
ATOM 1375 O O . THR A 1 182 ? -11.483 -7.093 8.752 1.00 95.81 182 THR A O 1
ATOM 1378 N N . ALA A 1 183 ? -9.291 -7.370 8.358 1.00 95.19 183 ALA A N 1
ATOM 1379 C CA . ALA A 1 183 ? -8.930 -7.518 9.766 1.00 95.19 183 ALA A CA 1
ATOM 1380 C C . ALA A 1 183 ? -9.201 -6.233 10.571 1.00 95.19 183 ALA A C 1
ATOM 1382 O O . ALA A 1 183 ? -9.673 -6.300 11.704 1.00 95.19 183 ALA A O 1
ATOM 1383 N N . LEU A 1 184 ? -8.942 -5.064 9.980 1.00 95.44 184 LEU A N 1
ATOM 1384 C CA . LEU A 1 184 ? -9.214 -3.773 10.606 1.00 95.44 184 LEU A CA 1
ATOM 1385 C C . LEU A 1 184 ? -10.721 -3.511 10.767 1.00 95.44 184 LEU A C 1
ATOM 1387 O O . LEU A 1 184 ? -11.152 -3.073 11.826 1.00 95.44 184 LEU A O 1
ATOM 1391 N N . GLU A 1 185 ? -11.532 -3.803 9.751 1.00 94.06 185 GLU A N 1
ATOM 1392 C CA . GLU A 1 185 ? -12.996 -3.674 9.802 1.00 94.06 185 GLU A CA 1
ATOM 1393 C C . GLU A 1 185 ? -13.612 -4.611 10.852 1.00 94.06 185 GLU A C 1
ATOM 1395 O O . GLU A 1 185 ? -14.497 -4.191 11.601 1.00 94.06 185 GLU A O 1
ATOM 1400 N N . ALA A 1 186 ? -13.118 -5.852 10.949 1.00 93.44 186 ALA A N 1
ATOM 1401 C CA . ALA A 1 186 ? -13.523 -6.794 11.992 1.00 93.44 186 ALA A CA 1
ATOM 1402 C C . ALA A 1 186 ? -13.193 -6.251 13.389 1.00 93.44 186 ALA A C 1
ATOM 1404 O O . ALA A 1 186 ? -14.061 -6.227 14.260 1.00 93.44 186 ALA A O 1
ATOM 1405 N N . TRP A 1 187 ? -11.978 -5.723 13.568 1.00 92.75 187 TRP A N 1
ATOM 1406 C CA . TRP A 1 187 ? -11.569 -5.080 14.813 1.00 92.75 187 TRP A CA 1
ATOM 1407 C C . TRP A 1 187 ? -12.498 -3.923 15.204 1.00 92.75 187 TRP A C 1
ATOM 1409 O O . TRP A 1 187 ? -12.933 -3.866 16.350 1.00 92.75 187 TRP A O 1
ATOM 1419 N N . VAL A 1 188 ? -12.871 -3.043 14.264 1.00 92.06 188 VAL A N 1
ATOM 1420 C CA . VAL A 1 188 ? -13.828 -1.954 14.548 1.00 92.06 188 VAL A CA 1
ATOM 1421 C C . VAL A 1 188 ? -15.169 -2.503 15.018 1.00 92.06 188 VAL A C 1
ATOM 1423 O O . VAL A 1 188 ? -15.722 -2.005 15.995 1.00 92.06 188 VAL A O 1
ATOM 1426 N N . GLY A 1 189 ? -15.698 -3.520 14.330 1.00 90.00 189 GLY A N 1
ATOM 1427 C CA . GLY A 1 189 ? -16.978 -4.131 14.686 1.00 90.00 189 GLY A CA 1
ATOM 1428 C C . GLY A 1 189 ? -16.968 -4.736 16.091 1.00 90.00 189 GLY A C 1
ATOM 1429 O O . GLY A 1 189 ? -17.889 -4.501 16.871 1.00 90.00 189 GLY A O 1
ATOM 1430 N N . GLU A 1 190 ? -15.906 -5.463 16.438 1.00 89.00 190 GLU A N 1
ATOM 1431 C CA . GLU A 1 190 ? -15.723 -6.042 17.773 1.00 89.00 190 GLU A CA 1
ATOM 1432 C C . GLU A 1 190 ? -15.548 -4.971 18.856 1.00 89.00 190 GLU A C 1
ATOM 1434 O O . GLU A 1 190 ? -16.105 -5.096 19.948 1.00 89.00 190 GLU A O 1
ATOM 1439 N N . THR A 1 191 ? -14.786 -3.909 18.572 1.00 87.44 191 THR A N 1
ATOM 1440 C CA . THR A 1 191 ? -14.596 -2.797 19.508 1.00 87.44 191 THR A CA 1
ATOM 1441 C C . THR A 1 191 ? -15.910 -2.085 19.787 1.00 87.44 191 THR A C 1
ATOM 1443 O O . THR A 1 191 ? -16.228 -1.874 20.954 1.00 87.44 191 THR A O 1
ATOM 1446 N N . GLU A 1 192 ? -16.701 -1.774 18.759 1.00 85.62 192 GLU A N 1
ATOM 1447 C CA . GLU A 1 192 ? -17.997 -1.120 18.943 1.00 85.62 192 GLU A CA 1
ATOM 1448 C C . GLU A 1 192 ? -19.002 -1.993 19.698 1.00 85.62 192 GLU A C 1
ATOM 1450 O O . GLU A 1 192 ? -19.688 -1.494 20.589 1.00 85.62 192 GLU A O 1
ATOM 1455 N N . ALA A 1 193 ? -19.057 -3.296 19.402 1.00 86.12 193 ALA A N 1
ATOM 1456 C CA . ALA A 1 193 ? -19.923 -4.228 20.124 1.00 86.12 193 ALA A CA 1
ATOM 1457 C C . ALA A 1 193 ? -19.551 -4.330 21.617 1.00 86.12 193 ALA A C 1
ATOM 1459 O O . ALA A 1 193 ? -20.426 -4.495 22.465 1.00 86.12 193 ALA A O 1
ATOM 1460 N N . GLY A 1 194 ? -18.261 -4.197 21.942 1.00 82.44 194 GLY A N 1
ATOM 1461 C CA . GLY A 1 194 ? -17.748 -4.242 23.312 1.00 82.44 194 GLY A CA 1
ATOM 1462 C C . GLY A 1 194 ? -17.846 -2.927 24.093 1.00 82.44 194 GLY A C 1
ATOM 1463 O O . GLY A 1 194 ? -17.595 -2.933 25.299 1.00 82.44 194 GLY A O 1
ATOM 1464 N N . LEU A 1 195 ? -18.210 -1.799 23.463 1.00 79.25 195 LEU A N 1
ATOM 1465 C CA . LEU A 1 195 ? -18.195 -0.479 24.117 1.00 79.25 195 LEU A CA 1
ATOM 1466 C C . LEU A 1 195 ? -19.065 -0.425 25.376 1.00 79.25 195 LEU A C 1
ATOM 1468 O O . LEU A 1 195 ? -18.655 0.143 26.390 1.00 79.25 195 LEU A O 1
ATOM 1472 N N . THR A 1 196 ? -20.248 -1.040 25.346 1.00 80.62 196 THR A N 1
ATOM 1473 C CA . THR A 1 196 ? -21.146 -1.067 26.507 1.00 80.62 196 THR A CA 1
ATOM 1474 C C . THR A 1 196 ? -20.526 -1.823 27.684 1.00 80.62 196 THR A C 1
ATOM 1476 O O . THR A 1 196 ? -20.564 -1.340 28.815 1.00 80.62 196 THR A O 1
ATOM 1479 N N . GLU A 1 197 ? -19.897 -2.973 27.438 1.00 82.56 197 GLU A N 1
ATOM 1480 C CA . GLU A 1 197 ? -19.239 -3.747 28.496 1.00 82.56 197 GLU A CA 1
ATOM 1481 C C . GLU A 1 197 ? -18.022 -3.014 29.069 1.00 82.56 197 GLU A C 1
ATOM 1483 O O . GLU A 1 197 ? -17.809 -3.022 30.283 1.00 82.56 197 GLU A O 1
ATOM 1488 N N . VAL A 1 198 ? -17.257 -2.327 28.217 1.00 78.19 198 VAL A N 1
ATOM 1489 C CA . VAL A 1 198 ? -16.132 -1.480 28.635 1.00 78.19 198 VAL A CA 1
ATOM 1490 C C . VAL A 1 198 ? -16.604 -0.389 29.597 1.00 78.19 198 VAL A C 1
ATOM 1492 O O . VAL A 1 198 ? -16.004 -0.209 30.659 1.00 78.19 198 VAL A O 1
ATOM 1495 N N . LEU A 1 199 ? -17.713 0.293 29.291 1.00 77.88 199 LEU A N 1
ATOM 1496 C CA . LEU A 1 199 ? -18.291 1.305 30.182 1.00 77.88 199 LEU A CA 1
ATOM 1497 C C . LEU A 1 199 ? -18.668 0.717 31.549 1.00 77.88 199 LEU A C 1
ATOM 1499 O O . LEU A 1 199 ? -18.363 1.315 32.584 1.00 77.88 199 LEU A O 1
ATOM 1503 N N . HIS A 1 200 ? -19.269 -0.475 31.572 1.00 81.44 200 HIS A N 1
ATOM 1504 C CA . HIS A 1 200 ? -19.633 -1.159 32.816 1.00 81.44 200 HIS A CA 1
ATOM 1505 C C . HIS A 1 200 ? -18.396 -1.526 33.650 1.00 81.44 200 HIS A C 1
ATOM 1507 O O . HIS A 1 200 ? -18.365 -1.277 34.860 1.00 81.44 200 HIS A O 1
ATOM 1513 N N . ARG A 1 201 ? -17.352 -2.081 33.015 1.00 81.50 201 ARG A N 1
ATOM 1514 C CA . ARG A 1 201 ? -16.091 -2.425 33.693 1.00 81.50 201 ARG A CA 1
ATOM 1515 C C . ARG A 1 201 ? -15.412 -1.201 34.280 1.00 81.50 201 ARG A C 1
ATOM 1517 O O . ARG A 1 201 ? -14.911 -1.248 35.405 1.00 81.50 201 ARG A O 1
ATOM 1524 N N . VAL A 1 202 ? -15.427 -0.090 33.554 1.00 75.81 202 VAL A N 1
ATOM 1525 C CA . VAL A 1 202 ? -14.826 1.139 34.055 1.00 75.81 202 VAL A CA 1
ATOM 1526 C C . VAL A 1 202 ? -15.625 1.708 35.218 1.00 75.81 202 VAL A C 1
ATOM 1528 O O . VAL A 1 202 ? -15.027 2.061 36.235 1.00 75.81 202 VAL A O 1
ATOM 1531 N N . GLN A 1 203 ? -16.954 1.753 35.128 1.00 78.00 203 GLN A N 1
ATOM 1532 C CA . GLN A 1 203 ? -17.784 2.218 36.236 1.00 78.00 203 GLN A CA 1
ATOM 1533 C C . GLN A 1 203 ? -17.519 1.405 37.515 1.00 78.00 203 GLN A C 1
ATOM 1535 O O . GLN A 1 203 ? -17.377 1.983 38.596 1.00 78.00 203 GLN A O 1
ATOM 1540 N N . ALA A 1 204 ? -17.391 0.079 37.394 1.00 82.44 204 ALA A N 1
ATOM 1541 C CA . ALA A 1 204 ? -17.040 -0.797 38.510 1.00 82.44 204 ALA A CA 1
ATOM 1542 C C . ALA A 1 204 ? -15.654 -0.464 39.094 1.00 82.44 204 ALA A C 1
ATOM 1544 O O . ALA A 1 204 ? -15.534 -0.239 40.300 1.00 82.44 204 ALA A O 1
ATOM 1545 N N . ARG A 1 205 ? -14.632 -0.328 38.240 1.00 82.00 205 ARG A N 1
ATOM 1546 C CA . ARG A 1 205 ? -13.259 0.028 38.641 1.00 82.00 205 ARG A CA 1
ATOM 1547 C C . ARG A 1 205 ? -13.174 1.405 39.306 1.00 82.00 205 ARG A C 1
ATOM 1549 O O . ARG A 1 205 ? -12.447 1.583 40.281 1.00 82.00 205 ARG A O 1
ATOM 1556 N N . MET A 1 206 ? -13.912 2.388 38.793 1.00 77.50 206 MET A N 1
ATOM 1557 C CA . MET A 1 206 ? -13.990 3.738 39.360 1.00 77.50 206 MET A CA 1
ATOM 1558 C C . MET A 1 206 ? -14.606 3.687 40.763 1.00 77.50 206 MET A C 1
ATOM 1560 O O . MET A 1 206 ? -14.070 4.274 41.699 1.00 77.50 206 MET A O 1
ATOM 1564 N N . LYS A 1 207 ? -15.691 2.920 40.928 1.00 80.31 207 LYS A N 1
ATOM 1565 C CA . LYS A 1 207 ? -16.362 2.715 42.216 1.00 80.31 207 LYS A CA 1
ATOM 1566 C C . LYS A 1 207 ? -15.451 2.038 43.243 1.00 80.31 207 LYS A C 1
ATOM 1568 O O . LYS A 1 207 ? -15.448 2.450 44.400 1.00 80.31 207 LYS A O 1
ATOM 1573 N N . GLU A 1 208 ? -14.669 1.038 42.839 1.00 83.31 208 GLU A N 1
ATOM 1574 C CA . GLU A 1 208 ? -13.662 0.405 43.705 1.00 83.31 208 GLU A CA 1
ATOM 1575 C C . GLU A 1 208 ? -12.549 1.371 44.109 1.00 83.31 208 GLU A C 1
ATOM 1577 O O . GLU A 1 208 ? -12.240 1.472 45.294 1.00 83.31 208 GLU A O 1
ATOM 1582 N N . ARG A 1 209 ? -11.990 2.136 43.161 1.00 80.81 209 ARG A N 1
ATOM 1583 C CA . ARG A 1 209 ? -10.954 3.141 43.457 1.00 80.81 209 ARG A CA 1
ATOM 1584 C C . ARG A 1 20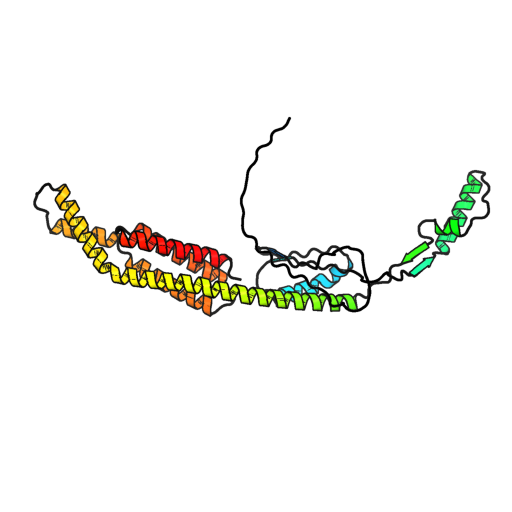9 ? -11.445 4.196 44.440 1.00 80.81 209 ARG A C 1
ATOM 1586 O O . ARG A 1 209 ? -10.715 4.555 45.354 1.00 80.81 209 ARG A O 1
ATOM 1593 N N . VAL A 1 210 ? -12.673 4.678 44.261 1.00 79.69 210 VAL A N 1
ATOM 1594 C CA . VAL A 1 210 ? -13.277 5.669 45.160 1.00 79.69 210 VAL A CA 1
ATOM 1595 C C . VAL A 1 210 ? -13.483 5.086 46.559 1.00 79.69 210 VAL A C 1
ATOM 1597 O O . VAL A 1 210 ? -13.117 5.736 47.530 1.00 79.69 210 VAL A O 1
ATOM 1600 N N . ARG A 1 211 ? -13.979 3.845 46.680 1.00 79.75 211 ARG A N 1
ATOM 1601 C CA . ARG A 1 211 ? -14.103 3.159 47.980 1.00 79.75 211 ARG A CA 1
ATOM 1602 C C . ARG A 1 211 ? -12.760 2.980 48.685 1.00 79.75 211 ARG A C 1
ATOM 1604 O O . ARG A 1 211 ? -12.672 3.242 49.875 1.00 79.75 211 ARG A O 1
ATOM 1611 N N . ALA A 1 212 ? -11.725 2.568 47.954 1.00 82.00 212 ALA A N 1
ATOM 1612 C CA . ALA A 1 212 ? -10.393 2.361 48.516 1.00 82.00 212 ALA A CA 1
ATOM 1613 C C . ALA A 1 212 ? -9.755 3.658 49.046 1.00 82.00 212 ALA A C 1
ATOM 1615 O O . ALA A 1 212 ? -8.981 3.606 49.993 1.00 82.00 212 ALA A O 1
ATOM 1616 N N . LEU A 1 213 ? -10.072 4.810 48.446 1.00 81.25 213 LEU A N 1
ATOM 1617 C CA . LEU A 1 213 ? -9.551 6.118 48.863 1.00 81.25 213 LEU A CA 1
ATOM 1618 C C . LEU A 1 213 ? -10.303 6.738 50.046 1.00 81.25 213 LEU A C 1
ATOM 1620 O O . LEU A 1 213 ? -9.771 7.646 50.675 1.00 81.25 213 LEU A O 1
ATOM 1624 N N . LEU A 1 214 ? -11.536 6.301 50.306 1.00 81.75 214 LEU A N 1
ATOM 1625 C CA . LEU A 1 214 ? -12.420 6.907 51.303 1.00 81.75 214 LEU A CA 1
ATOM 1626 C C . LEU A 1 214 ? -12.462 6.146 52.637 1.00 81.75 214 LEU A C 1
ATOM 1628 O O . LEU A 1 214 ? -13.177 6.590 53.522 1.00 81.75 214 LEU A O 1
ATOM 1632 N N . GLU A 1 215 ? -11.721 5.040 52.794 1.00 76.00 215 GLU A N 1
ATOM 1633 C CA . GLU A 1 215 ? -11.594 4.285 54.063 1.00 76.00 215 GLU A CA 1
ATOM 1634 C C . GLU A 1 215 ? -12.941 4.081 54.804 1.00 76.00 215 GLU A C 1
ATOM 1636 O O . GLU A 1 215 ? -13.050 4.316 56.002 1.00 76.00 215 GLU A O 1
ATOM 1641 N N . ASP A 1 216 ? -13.979 3.652 54.073 1.00 69.94 216 ASP A N 1
ATOM 1642 C CA . ASP A 1 216 ? -15.366 3.447 54.541 1.00 69.94 216 ASP A CA 1
ATOM 1643 C C . ASP A 1 216 ? -16.225 4.709 54.804 1.00 69.94 216 ASP A C 1
ATOM 1645 O O . ASP A 1 216 ? -17.369 4.586 55.257 1.00 69.94 216 ASP A O 1
ATOM 1649 N N . GLU A 1 217 ? -15.778 5.916 54.434 1.00 75.81 217 GLU A N 1
ATOM 1650 C CA . GLU A 1 217 ? -16.668 7.085 54.386 1.00 75.81 217 GLU A CA 1
ATOM 1651 C C . GLU A 1 217 ? -17.768 6.944 53.310 1.00 75.81 217 GLU A C 1
ATOM 1653 O O . GLU A 1 217 ? -17.540 6.407 52.214 1.00 75.81 217 GLU A O 1
ATOM 1658 N N . PRO A 1 218 ? -18.989 7.448 53.584 1.00 70.94 218 PRO A N 1
ATOM 1659 C CA . PRO A 1 218 ? -20.092 7.380 52.638 1.00 70.94 218 PRO A CA 1
ATOM 1660 C C . PRO A 1 218 ? -19.782 8.186 51.369 1.00 70.94 218 PRO A C 1
ATOM 1662 O O . PRO A 1 218 ? -19.632 9.405 51.389 1.00 70.94 218 PRO A O 1
ATOM 1665 N N . VAL A 1 219 ? -19.743 7.490 50.232 1.00 73.06 219 VAL A N 1
ATOM 1666 C CA . VAL A 1 219 ? -19.587 8.105 48.909 1.00 73.06 219 VAL A CA 1
ATOM 1667 C C . VAL A 1 219 ? -20.857 8.874 48.545 1.00 73.06 219 VAL A C 1
ATOM 1669 O O . VAL A 1 219 ? -21.925 8.267 48.471 1.00 73.06 219 VAL A O 1
ATOM 1672 N N . ASP A 1 220 ? -20.742 10.170 48.234 1.00 80.62 220 ASP A N 1
ATOM 1673 C CA . ASP A 1 220 ? -21.830 10.935 47.611 1.00 80.62 220 ASP A CA 1
ATOM 1674 C C . ASP A 1 220 ? -22.139 10.360 46.209 1.00 80.62 220 ASP A C 1
ATOM 1676 O O . ASP A 1 220 ? -21.307 10.475 45.295 1.00 80.62 220 ASP A O 1
ATOM 1680 N N . PRO A 1 221 ? -23.324 9.751 45.998 1.00 78.94 221 PRO A N 1
ATOM 1681 C CA . PRO A 1 221 ? -23.688 9.152 44.719 1.00 78.94 221 PRO A CA 1
ATOM 1682 C C . PRO A 1 221 ? -23.743 10.169 43.574 1.00 78.94 221 PRO A C 1
ATOM 1684 O O . PRO A 1 221 ? -23.440 9.811 42.435 1.00 78.94 221 PRO A O 1
ATOM 1687 N N . GLY A 1 222 ? -24.113 11.422 43.861 1.00 82.75 222 GLY A N 1
ATOM 1688 C CA . GLY A 1 222 ? -24.214 12.485 42.863 1.00 82.75 222 GLY A CA 1
ATOM 1689 C C . GLY A 1 222 ? -22.842 12.877 42.323 1.00 82.75 222 GLY A C 1
ATOM 1690 O O . GLY A 1 222 ? -22.640 12.934 41.108 1.00 82.75 222 GLY A O 1
ATOM 1691 N N . ARG A 1 223 ? -21.866 13.048 43.221 1.00 80.62 223 ARG A N 1
ATOM 1692 C CA . ARG A 1 223 ? -20.483 13.358 42.841 1.00 80.62 223 ARG A CA 1
ATOM 1693 C C . ARG A 1 223 ? -19.808 12.193 42.119 1.00 80.62 223 ARG A C 1
ATOM 1695 O O . ARG A 1 223 ? -19.146 12.411 41.109 1.00 80.62 223 ARG A O 1
ATOM 1702 N N . LEU A 1 224 ? -20.034 10.952 42.562 1.00 77.44 224 LEU A N 1
ATOM 1703 C CA . LEU A 1 224 ? -19.533 9.765 41.860 1.00 77.44 224 LEU A CA 1
ATOM 1704 C C . LEU A 1 224 ? -20.102 9.659 40.436 1.00 77.44 224 LEU A C 1
ATOM 1706 O O . LEU A 1 224 ? -19.356 9.376 39.501 1.00 77.44 224 LEU A O 1
ATOM 1710 N N . ALA A 1 225 ? -21.405 9.896 40.255 1.00 79.06 225 ALA A N 1
ATOM 1711 C CA . ALA A 1 225 ? -22.033 9.871 38.936 1.00 79.06 225 ALA A CA 1
ATOM 1712 C C . ALA A 1 225 ? -21.454 10.946 38.001 1.00 79.06 225 ALA A C 1
ATOM 1714 O O . ALA A 1 225 ? -21.219 10.669 36.824 1.00 79.06 225 ALA A O 1
ATOM 1715 N N . GLN A 1 226 ? -21.169 12.142 38.525 1.00 82.94 226 GLN A N 1
ATOM 1716 C CA . GLN A 1 226 ? -20.561 13.229 37.759 1.00 82.94 226 GLN A CA 1
ATOM 1717 C C . GLN A 1 226 ? -19.130 12.898 37.307 1.00 82.94 226 GLN A C 1
ATOM 1719 O O . GLN A 1 226 ? -18.802 13.093 36.137 1.00 82.94 226 GLN A O 1
ATOM 1724 N N . GLU A 1 227 ? -18.303 12.336 38.191 1.00 77.88 227 GLU A N 1
ATOM 1725 C CA . GLU A 1 227 ? -16.941 11.900 37.849 1.00 77.88 227 GLU A CA 1
ATOM 1726 C C . GLU A 1 227 ? -16.945 10.775 36.805 1.00 77.88 227 GLU A C 1
ATOM 1728 O O . GLU A 1 227 ? -16.172 10.803 35.846 1.00 77.88 227 GLU A O 1
ATOM 1733 N N . VAL A 1 228 ? -17.856 9.802 36.941 1.00 76.88 228 VAL A N 1
ATOM 1734 C CA . VAL A 1 228 ? -18.032 8.728 35.950 1.00 76.88 228 VAL A CA 1
ATOM 1735 C C . VAL A 1 228 ? -18.463 9.298 34.596 1.00 76.88 228 VAL A C 1
ATOM 1737 O O . VAL A 1 228 ? -17.925 8.883 33.572 1.00 76.88 228 VAL A O 1
ATOM 1740 N N . ALA A 1 229 ? -19.378 10.271 34.571 1.00 78.62 229 ALA A N 1
ATOM 1741 C CA . ALA A 1 229 ? -19.821 10.913 33.334 1.00 78.62 229 ALA A CA 1
ATOM 1742 C C . ALA A 1 229 ? -18.691 11.703 32.649 1.00 78.62 229 ALA A C 1
ATOM 1744 O O . ALA A 1 229 ? -18.499 11.580 31.439 1.00 78.62 229 ALA A O 1
ATOM 1745 N N . MET A 1 230 ? -17.903 12.468 33.413 1.00 81.00 230 MET A N 1
ATOM 1746 C CA . MET A 1 230 ? -16.735 13.187 32.888 1.00 81.00 230 MET A CA 1
ATOM 1747 C C . MET A 1 230 ? -15.676 12.232 32.332 1.00 81.00 230 MET A C 1
ATOM 1749 O O . MET A 1 230 ? -15.107 12.479 31.267 1.00 81.00 230 MET A O 1
ATOM 1753 N N . TRP A 1 231 ? -15.420 11.127 33.032 1.00 77.75 231 TRP A N 1
ATOM 1754 C CA . TRP A 1 231 ? -14.486 10.105 32.578 1.00 77.75 231 TRP A CA 1
ATOM 1755 C C . TRP A 1 231 ? -14.980 9.406 31.301 1.00 77.75 231 TRP A C 1
ATOM 1757 O O . TRP A 1 231 ? -14.197 9.219 30.366 1.00 77.75 231 TRP A O 1
ATOM 1767 N N . ALA A 1 232 ? -16.275 9.073 31.229 1.00 75.81 232 ALA A N 1
ATOM 1768 C CA . ALA A 1 232 ? -16.880 8.431 30.064 1.00 75.81 232 ALA A CA 1
ATOM 1769 C C . ALA A 1 232 ? -16.780 9.325 28.823 1.00 75.81 232 ALA A C 1
ATOM 1771 O O . ALA A 1 232 ? -16.373 8.851 27.770 1.00 75.81 232 ALA A O 1
ATOM 1772 N N . ALA A 1 233 ? -17.036 10.629 28.965 1.00 75.94 233 ALA A N 1
ATOM 1773 C CA . ALA A 1 233 ? -16.877 11.590 27.875 1.00 75.94 233 ALA A CA 1
ATOM 1774 C C . ALA A 1 233 ? -15.424 11.695 27.374 1.00 75.94 233 ALA A C 1
ATOM 1776 O O . ALA A 1 233 ? -15.186 11.885 26.184 1.00 75.94 233 ALA A O 1
ATOM 1777 N N . LYS A 1 234 ? -14.433 11.560 28.266 1.00 79.19 234 LYS A N 1
ATOM 1778 C CA . LYS A 1 234 ? -13.010 11.592 27.893 1.00 79.19 234 LYS A CA 1
ATOM 1779 C C . LYS A 1 234 ? -12.553 10.314 27.179 1.00 79.19 234 LYS A C 1
ATOM 1781 O O . LYS A 1 234 ? -11.661 10.377 26.335 1.00 79.19 234 LYS A O 1
ATOM 1786 N N . SER A 1 235 ? -13.148 9.182 27.539 1.00 77.44 235 SER A N 1
ATOM 1787 C CA . SER A 1 235 ? -12.763 7.851 27.054 1.00 77.44 235 SER A CA 1
ATOM 1788 C C . SER A 1 235 ? -13.663 7.349 25.922 1.00 77.44 235 SER A C 1
ATOM 1790 O O . SER A 1 235 ? -13.526 6.205 25.493 1.00 77.44 235 SER A O 1
ATOM 1792 N N . ASP A 1 236 ? -14.579 8.192 25.439 1.00 83.81 236 ASP A N 1
ATOM 1793 C CA . ASP A 1 236 ? -15.446 7.884 24.310 1.00 83.81 236 ASP A CA 1
ATOM 1794 C C . ASP A 1 236 ? -14.638 7.838 23.005 1.00 83.81 236 ASP A C 1
ATOM 1796 O O . ASP A 1 236 ? -13.988 8.816 22.610 1.00 83.81 236 ASP A O 1
ATOM 1800 N N . ILE A 1 237 ? -14.680 6.669 22.365 1.00 88.88 237 ILE A N 1
ATOM 1801 C CA . ILE A 1 237 ? -13.990 6.336 21.113 1.00 88.88 237 ILE A CA 1
ATOM 1802 C C . ILE A 1 237 ? -14.966 6.036 19.963 1.00 88.88 237 ILE A C 1
ATOM 1804 O O . ILE A 1 237 ? -14.545 5.568 18.901 1.00 88.88 237 ILE A O 1
ATOM 1808 N N . ALA A 1 238 ? -16.275 6.232 20.168 1.00 87.31 238 ALA A N 1
ATOM 1809 C CA . ALA A 1 238 ? -17.298 5.870 19.187 1.00 87.31 238 ALA A CA 1
ATOM 1810 C C . ALA A 1 238 ? -17.156 6.671 17.882 1.00 87.31 238 ALA A C 1
ATOM 1812 O O . ALA A 1 238 ? -17.322 6.129 16.786 1.00 87.31 238 ALA A O 1
ATOM 1813 N N . GLU A 1 239 ? -16.797 7.953 17.986 1.00 90.25 239 GLU A N 1
ATOM 1814 C CA . GLU A 1 239 ? -16.561 8.804 16.821 1.00 90.25 239 GLU A CA 1
ATOM 1815 C C . GLU A 1 239 ? -15.362 8.316 15.997 1.00 90.25 239 GLU A C 1
ATOM 1817 O O . GLU A 1 239 ? -15.471 8.175 14.777 1.00 90.25 239 GLU A O 1
ATOM 1822 N N . GLU A 1 240 ? -14.238 8.009 16.646 1.00 94.38 240 GLU A N 1
ATOM 1823 C CA . GLU A 1 240 ? -13.048 7.497 15.972 1.00 94.38 240 GLU A CA 1
ATOM 1824 C C . GLU A 1 240 ? -13.315 6.144 15.297 1.00 94.38 240 GLU A C 1
ATOM 1826 O O . GLU A 1 240 ? -12.872 5.932 14.169 1.00 94.38 240 GLU A O 1
ATOM 1831 N N . CYS A 1 241 ? -14.084 5.248 15.928 1.00 92.50 241 CYS A N 1
ATOM 1832 C CA . CYS A 1 241 ? -14.484 3.970 15.323 1.00 92.50 241 CYS A CA 1
ATOM 1833 C C . CYS A 1 241 ? -15.330 4.181 14.054 1.00 92.50 241 CYS A C 1
ATOM 1835 O O . CYS A 1 241 ? -15.066 3.573 13.011 1.00 92.50 241 CYS A O 1
ATOM 1837 N N . SER A 1 242 ? -16.291 5.109 14.107 1.00 92.81 242 SER A N 1
ATOM 1838 C CA . SER A 1 242 ? -17.129 5.477 12.962 1.00 92.81 242 SER A CA 1
ATOM 1839 C C . SER A 1 242 ? -16.312 6.081 11.811 1.00 92.81 242 SER A C 1
ATOM 1841 O O . SER A 1 242 ? -16.451 5.666 10.652 1.00 92.81 242 SER A O 1
ATOM 1843 N N . ARG A 1 243 ? -15.397 7.011 12.117 1.00 95.69 243 ARG A N 1
ATOM 1844 C CA . ARG A 1 243 ? -14.475 7.602 11.130 1.00 95.69 243 ARG A CA 1
ATOM 1845 C C . ARG A 1 243 ? -13.570 6.544 10.514 1.00 95.69 243 ARG A C 1
ATOM 1847 O O . ARG A 1 243 ? -13.437 6.491 9.292 1.00 95.69 243 ARG A O 1
ATOM 1854 N N . LEU A 1 244 ? -13.004 5.662 11.335 1.00 96.00 244 LEU A N 1
ATOM 1855 C CA . LEU A 1 244 ? -12.105 4.608 10.882 1.00 96.00 244 LEU A CA 1
ATOM 1856 C C . LEU A 1 244 ? -12.809 3.626 9.937 1.00 96.00 244 LEU A C 1
ATOM 1858 O O . LEU A 1 244 ? -12.255 3.297 8.887 1.00 96.00 244 LEU A O 1
ATOM 1862 N N . ARG A 1 245 ? -14.062 3.246 10.225 1.00 94.75 245 ARG A N 1
ATOM 1863 C CA . ARG A 1 245 ? -14.901 2.472 9.294 1.00 94.75 245 ARG A CA 1
ATOM 1864 C C . ARG A 1 245 ? -15.108 3.200 7.968 1.00 94.75 245 ARG A C 1
ATOM 1866 O O . ARG A 1 245 ? -14.963 2.591 6.909 1.00 94.75 245 ARG A O 1
ATOM 1873 N N . SER A 1 246 ? -15.457 4.485 8.014 1.00 96.44 246 SER A N 1
ATOM 1874 C CA . SER A 1 246 ? -15.684 5.286 6.805 1.00 96.44 246 SER A CA 1
ATOM 1875 C C . SER A 1 246 ? -14.427 5.354 5.934 1.00 96.44 246 SER A C 1
ATOM 1877 O O . SER A 1 246 ? -14.488 5.108 4.728 1.00 96.44 246 SER A O 1
ATOM 1879 N N . HIS A 1 247 ? -13.265 5.602 6.544 1.00 97.75 247 HIS A N 1
ATOM 1880 C CA . HIS A 1 247 ? -11.984 5.612 5.842 1.00 97.75 247 HIS A CA 1
ATOM 1881 C C . HIS A 1 247 ? -11.624 4.237 5.267 1.00 97.75 247 HIS A C 1
ATOM 1883 O O . HIS A 1 247 ? -11.195 4.169 4.116 1.00 97.75 247 HIS A O 1
ATOM 1889 N N . ALA A 1 248 ? -11.847 3.145 6.005 1.00 96.31 248 ALA A N 1
ATOM 1890 C CA . ALA A 1 248 ? -11.600 1.786 5.518 1.00 96.31 248 ALA A CA 1
ATOM 1891 C C . ALA A 1 248 ? -12.481 1.441 4.302 1.00 96.31 248 ALA A C 1
ATOM 1893 O O . ALA A 1 248 ? -11.981 0.928 3.298 1.00 96.31 248 ALA A O 1
ATOM 1894 N N . ALA A 1 249 ? -13.763 1.816 4.337 1.00 95.44 249 ALA A N 1
ATOM 1895 C CA . ALA A 1 249 ? -14.684 1.620 3.219 1.00 95.44 249 ALA A CA 1
ATOM 1896 C C . ALA A 1 249 ? -14.263 2.418 1.971 1.00 95.44 249 ALA A C 1
ATOM 1898 O O . ALA A 1 249 ? -14.241 1.879 0.862 1.00 95.44 249 ALA A O 1
ATOM 1899 N N . GLN A 1 250 ? -13.869 3.685 2.143 1.00 96.56 250 GLN A N 1
ATOM 1900 C CA . GLN A 1 250 ? -13.338 4.511 1.050 1.00 96.56 250 GLN A CA 1
ATOM 1901 C C . GLN A 1 250 ? -12.047 3.919 0.470 1.00 96.56 250 GLN A C 1
ATOM 1903 O O . GLN A 1 250 ? -11.868 3.885 -0.749 1.00 96.56 250 GLN A O 1
ATOM 1908 N N . PHE A 1 251 ? -11.169 3.397 1.328 1.00 96.69 251 PHE A N 1
ATOM 1909 C CA . PHE A 1 251 ? -9.922 2.761 0.914 1.00 96.69 251 PHE A CA 1
ATOM 1910 C C . PHE A 1 251 ? -10.210 1.534 0.043 1.00 96.69 251 PHE A C 1
ATOM 1912 O O . PHE A 1 251 ? -9.646 1.385 -1.043 1.00 96.69 251 PHE A O 1
ATOM 1919 N N . ARG A 1 252 ? -11.138 0.677 0.480 1.00 94.75 252 ARG A N 1
ATOM 1920 C CA . ARG A 1 252 ? -11.568 -0.520 -0.253 1.00 94.75 252 ARG A CA 1
ATOM 1921 C C . ARG A 1 252 ? -12.176 -0.179 -1.618 1.00 94.75 252 ARG A C 1
ATOM 1923 O O . ARG A 1 252 ? -11.887 -0.859 -2.607 1.00 94.75 252 ARG A O 1
ATOM 1930 N N . ALA A 1 253 ? -12.970 0.888 -1.693 1.00 94.38 253 ALA A N 1
ATOM 1931 C CA . ALA A 1 253 ? -13.529 1.368 -2.954 1.00 94.38 253 ALA A CA 1
ATOM 1932 C C . ALA A 1 253 ? -12.427 1.801 -3.939 1.00 94.38 253 ALA A C 1
ATOM 1934 O O . ALA A 1 253 ? -12.448 1.384 -5.097 1.00 94.38 253 ALA A O 1
ATOM 1935 N N . LEU A 1 254 ? -11.419 2.550 -3.474 1.00 93.38 254 LEU A N 1
ATOM 1936 C CA . LEU A 1 254 ? -10.290 2.979 -4.309 1.00 93.38 254 LEU A CA 1
ATOM 1937 C C . LEU A 1 254 ? -9.419 1.811 -4.787 1.00 93.38 254 LEU A C 1
ATOM 1939 O O . LEU A 1 254 ? -9.002 1.802 -5.945 1.00 93.38 254 LEU A O 1
ATOM 1943 N N . LEU A 1 255 ? -9.175 0.809 -3.932 1.00 91.00 255 LEU A N 1
ATOM 1944 C CA . LEU A 1 255 ? -8.467 -0.413 -4.336 1.00 91.00 255 LEU A CA 1
ATOM 1945 C C . LEU A 1 255 ? -9.187 -1.143 -5.475 1.00 91.00 255 LEU A C 1
ATOM 1947 O O . LEU A 1 255 ? -8.537 -1.663 -6.377 1.00 91.00 255 LEU A O 1
ATOM 1951 N N . THR A 1 256 ? -10.521 -1.163 -5.438 1.00 87.94 256 THR A N 1
ATOM 1952 C CA . THR A 1 256 ? -11.345 -1.831 -6.456 1.00 87.94 256 THR A CA 1
ATOM 1953 C C . THR A 1 256 ? -11.421 -1.018 -7.748 1.00 87.94 256 THR A C 1
ATOM 1955 O O . THR A 1 256 ? -11.413 -1.588 -8.836 1.00 87.94 256 THR A O 1
ATOM 1958 N N . GLN A 1 257 ? -11.476 0.313 -7.643 1.00 88.12 257 GLN A N 1
ATOM 1959 C CA . GLN A 1 257 ? -11.502 1.215 -8.795 1.00 88.12 257 GLN A CA 1
ATOM 1960 C C . GLN A 1 257 ? -10.211 1.133 -9.625 1.00 88.12 257 GLN A C 1
ATOM 1962 O O . GLN A 1 257 ? -10.265 1.187 -10.855 1.00 88.12 257 GLN A O 1
ATOM 1967 N N . GLY A 1 258 ? -9.058 0.996 -8.964 1.00 80.06 258 GLY A N 1
ATOM 1968 C CA . GLY A 1 258 ? -7.752 0.951 -9.618 1.00 80.06 258 GLY A CA 1
ATOM 1969 C C . GLY A 1 258 ? -7.355 2.273 -10.293 1.00 80.06 258 GLY A C 1
ATOM 1970 O O . GLY A 1 258 ? -7.971 3.321 -10.103 1.00 80.06 258 GLY A O 1
ATOM 1971 N N . GLY A 1 259 ? -6.283 2.236 -11.086 1.00 81.94 259 GLY A N 1
ATOM 1972 C CA . GLY A 1 259 ? -5.723 3.422 -11.741 1.00 81.94 259 GLY A CA 1
ATOM 1973 C C . GLY A 1 259 ? -4.760 4.209 -10.846 1.00 81.94 259 GLY A C 1
ATOM 1974 O O . GLY A 1 259 ? -4.079 3.648 -9.992 1.00 81.94 259 GLY A O 1
ATOM 1975 N N . ALA A 1 260 ? -4.665 5.526 -11.050 1.00 81.62 260 ALA A N 1
ATOM 1976 C CA . ALA A 1 260 ? -3.707 6.392 -10.353 1.00 81.62 260 ALA A CA 1
ATOM 1977 C C . ALA A 1 260 ? -4.162 6.781 -8.927 1.00 81.62 260 ALA A C 1
ATOM 1979 O O . ALA A 1 260 ? -4.192 7.957 -8.570 1.00 81.62 260 ALA A O 1
ATOM 1980 N N . VAL A 1 261 ? -4.505 5.790 -8.099 1.00 87.94 261 VAL A N 1
ATOM 1981 C CA . VAL A 1 261 ? -5.102 5.987 -6.763 1.00 87.94 261 VAL A CA 1
ATOM 1982 C C . VAL A 1 261 ? -4.083 6.107 -5.627 1.00 87.94 261 VAL A C 1
ATOM 1984 O O . VAL A 1 261 ? -4.455 6.450 -4.509 1.00 87.94 261 VAL A O 1
ATOM 1987 N N . GLY A 1 262 ? -2.788 5.887 -5.885 1.00 87.56 262 GLY A N 1
ATOM 1988 C CA . GLY A 1 262 ? -1.757 5.805 -4.837 1.00 87.56 262 GLY A CA 1
ATOM 1989 C C . GLY A 1 262 ? -1.713 7.001 -3.875 1.00 87.56 262 GLY A C 1
ATOM 1990 O O . GLY A 1 262 ? -1.556 6.815 -2.675 1.00 87.56 262 GLY A O 1
ATOM 1991 N N . ARG A 1 263 ? -1.932 8.230 -4.366 1.00 89.44 263 ARG A N 1
ATOM 1992 C CA . ARG A 1 263 ? -1.962 9.434 -3.512 1.00 89.44 263 ARG A CA 1
ATOM 1993 C C . ARG A 1 263 ? -3.188 9.485 -2.600 1.00 89.44 263 ARG A C 1
ATOM 1995 O O . ARG A 1 263 ? -3.089 9.934 -1.465 1.00 89.44 263 ARG A O 1
ATOM 2002 N N . GLN A 1 264 ? -4.340 9.051 -3.107 1.00 92.88 264 GLN A N 1
ATOM 2003 C CA . GLN A 1 264 ? -5.576 9.000 -2.327 1.00 92.88 264 GLN A CA 1
ATOM 2004 C C . GLN A 1 264 ? -5.508 7.876 -1.287 1.00 92.88 264 GLN A C 1
ATOM 2006 O O . GLN A 1 264 ? -5.931 8.074 -0.152 1.00 92.88 264 GLN A O 1
ATOM 2011 N N . LEU A 1 265 ? -4.913 6.734 -1.647 1.00 94.50 265 LEU A N 1
ATOM 2012 C CA . LEU A 1 265 ? -4.636 5.646 -0.710 1.00 94.50 265 LEU A CA 1
ATOM 2013 C C . LEU A 1 265 ? -3.675 6.088 0.402 1.00 94.50 265 LEU A C 1
ATOM 2015 O O . LEU A 1 265 ? -3.913 5.756 1.557 1.00 94.50 265 LEU A O 1
ATOM 2019 N N . ASP A 1 266 ? -2.634 6.867 0.085 1.00 94.56 266 ASP A N 1
ATOM 2020 C CA . ASP A 1 266 ? -1.690 7.388 1.089 1.00 94.56 266 ASP A CA 1
ATOM 2021 C C . ASP A 1 266 ? -2.380 8.333 2.075 1.00 94.56 266 ASP A C 1
ATOM 2023 O O . ASP A 1 266 ? -2.219 8.193 3.286 1.00 94.56 266 ASP A O 1
ATOM 2027 N N . PHE A 1 267 ? -3.233 9.228 1.570 1.00 95.56 267 PHE A N 1
ATOM 2028 C CA . PHE A 1 267 ? -4.059 10.084 2.416 1.00 95.56 267 PHE A CA 1
ATOM 2029 C C . PHE A 1 267 ? -4.954 9.262 3.357 1.00 95.56 267 PHE A C 1
ATOM 2031 O O . PHE A 1 267 ? -4.934 9.475 4.566 1.00 95.56 267 PHE A O 1
ATOM 2038 N N . LEU A 1 268 ? -5.691 8.274 2.841 1.00 97.31 268 LEU A N 1
ATOM 2039 C CA . LEU A 1 268 ? -6.551 7.441 3.685 1.00 97.31 268 LEU A CA 1
ATOM 2040 C C . LEU A 1 268 ? -5.753 6.598 4.684 1.00 97.31 268 LEU A C 1
ATOM 2042 O O . LEU A 1 268 ? -6.195 6.430 5.815 1.00 97.31 268 LEU A O 1
ATOM 2046 N N . ALA A 1 269 ? -4.571 6.102 4.314 1.00 96.94 269 ALA A N 1
ATOM 2047 C CA . ALA A 1 269 ? -3.696 5.380 5.235 1.00 96.94 269 ALA A CA 1
ATOM 2048 C C . ALA A 1 269 ? -3.237 6.270 6.405 1.00 96.94 269 ALA A C 1
ATOM 2050 O O . ALA A 1 269 ? -3.124 5.801 7.540 1.00 96.94 269 ALA A O 1
ATOM 2051 N N . GLN A 1 270 ? -2.997 7.560 6.146 1.00 96.31 270 GLN A N 1
ATOM 2052 C CA . GLN A 1 270 ? -2.689 8.544 7.185 1.00 96.31 270 GLN A CA 1
ATOM 2053 C C . GLN A 1 270 ? -3.898 8.817 8.083 1.00 96.31 270 GLN A C 1
ATOM 2055 O O . GLN A 1 270 ? -3.740 8.830 9.304 1.00 96.31 270 GLN A O 1
ATOM 2060 N N . GLU A 1 271 ? -5.093 8.967 7.507 1.00 97.88 271 GLU A N 1
ATOM 2061 C CA . GLU A 1 271 ? -6.320 9.159 8.286 1.00 97.88 271 GLU A CA 1
ATOM 2062 C C . GLU A 1 271 ? -6.616 7.937 9.172 1.00 97.88 271 GLU A C 1
ATOM 2064 O O . GLU A 1 271 ? -6.827 8.100 10.371 1.00 97.88 271 GLU A O 1
ATOM 2069 N N . LEU A 1 272 ? -6.510 6.708 8.644 1.00 97.69 272 LEU A N 1
ATOM 2070 C CA . LEU A 1 272 ? -6.628 5.475 9.438 1.00 97.69 272 LEU A CA 1
ATOM 2071 C C . LEU A 1 272 ? -5.657 5.478 10.626 1.00 97.69 272 LEU A C 1
ATOM 2073 O O . LEU A 1 272 ? -6.036 5.162 11.753 1.00 97.69 272 LEU A O 1
ATOM 2077 N N . HIS A 1 273 ? -4.403 5.867 10.394 1.00 97.06 273 HIS A N 1
ATOM 2078 C CA . HIS A 1 273 ? -3.390 5.924 11.446 1.00 97.06 273 HIS A CA 1
ATOM 2079 C C . HIS A 1 273 ? -3.683 7.004 12.485 1.00 97.06 273 HIS A C 1
ATOM 2081 O O . HIS A 1 273 ? -3.441 6.785 13.673 1.00 97.06 273 HIS A O 1
ATOM 2087 N N . ARG A 1 274 ? -4.224 8.154 12.069 1.00 97.00 274 ARG A N 1
ATOM 2088 C CA . ARG A 1 274 ? -4.669 9.196 12.996 1.00 97.00 274 ARG A CA 1
ATOM 2089 C C . ARG A 1 274 ? -5.755 8.660 13.920 1.00 97.00 274 ARG A C 1
ATOM 2091 O O . ARG A 1 274 ? -5.595 8.760 15.131 1.00 97.00 274 ARG A O 1
ATOM 2098 N N . GLU A 1 275 ? -6.800 8.048 13.367 1.00 96.56 275 GLU A N 1
ATOM 2099 C CA . GLU A 1 275 ? -7.923 7.550 14.165 1.00 96.56 275 GLU A CA 1
ATOM 2100 C C . GLU A 1 275 ? -7.487 6.429 15.127 1.00 96.56 275 GLU A C 1
ATOM 2102 O O . GLU A 1 275 ? -7.799 6.499 16.315 1.00 96.56 275 GLU A O 1
ATOM 2107 N N . VAL A 1 276 ? -6.667 5.460 14.687 1.00 95.94 276 VAL A N 1
ATOM 2108 C CA . VAL A 1 276 ? -6.141 4.416 15.595 1.00 95.94 276 VAL A CA 1
ATOM 2109 C C . VAL A 1 276 ? -5.325 5.010 16.745 1.00 95.94 276 VAL A C 1
ATOM 2111 O O . VAL A 1 276 ? -5.453 4.562 17.884 1.00 95.94 276 VAL A O 1
ATOM 2114 N N . ASN A 1 277 ? -4.485 6.014 16.482 1.00 95.31 277 ASN A N 1
ATOM 2115 C CA . ASN A 1 277 ? -3.692 6.638 17.543 1.00 95.31 277 ASN A CA 1
ATOM 2116 C C . ASN A 1 277 ? -4.562 7.425 18.526 1.00 95.31 277 ASN A C 1
ATOM 2118 O O . ASN A 1 277 ? -4.301 7.384 19.729 1.00 95.31 277 ASN A O 1
ATOM 2122 N N . THR A 1 278 ? -5.602 8.103 18.039 1.00 93.69 278 THR A N 1
ATOM 2123 C CA . THR A 1 278 ? -6.564 8.784 18.909 1.00 93.69 278 THR A CA 1
ATOM 2124 C C . THR A 1 278 ? -7.267 7.774 19.816 1.00 93.69 278 THR A C 1
ATOM 2126 O O . THR A 1 278 ? -7.273 7.973 21.032 1.00 93.69 278 THR A O 1
ATOM 2129 N N . ILE A 1 279 ? -7.738 6.641 19.274 1.00 92.31 279 ILE A N 1
ATOM 2130 C CA . ILE A 1 279 ? -8.330 5.548 20.068 1.00 92.31 279 ILE A CA 1
ATOM 2131 C C . ILE A 1 279 ? -7.330 5.043 21.108 1.00 92.31 279 ILE A C 1
ATOM 2133 O O . ILE A 1 279 ? -7.672 4.931 22.281 1.00 92.31 279 ILE A O 1
ATOM 2137 N N . ALA A 1 280 ? -6.075 4.805 20.719 1.00 92.38 280 ALA A N 1
ATOM 2138 C CA . ALA A 1 280 ? -5.043 4.333 21.640 1.00 92.38 280 ALA A CA 1
ATOM 2139 C C . ALA A 1 280 ? -4.760 5.317 22.787 1.00 92.38 280 ALA A C 1
ATOM 2141 O O . ALA A 1 280 ? -4.473 4.885 23.897 1.00 92.38 280 ALA A O 1
ATOM 2142 N N . SER A 1 281 ? -4.857 6.627 22.538 1.00 91.62 281 SER A N 1
ATOM 2143 C CA . SER A 1 281 ? -4.665 7.659 23.568 1.00 91.62 281 SER A CA 1
ATOM 2144 C C . SER A 1 281 ? -5.862 7.835 24.510 1.00 91.62 281 SER A C 1
ATOM 2146 O O . SER A 1 281 ? -5.694 8.344 25.619 1.00 91.62 281 SER A O 1
ATOM 2148 N N . LYS A 1 282 ? -7.056 7.418 24.073 1.00 89.00 282 LYS A N 1
ATOM 2149 C CA . LYS A 1 282 ? -8.303 7.462 24.850 1.00 89.00 282 LYS A CA 1
ATOM 2150 C C . LYS A 1 282 ? -8.612 6.143 25.566 1.00 89.00 282 LYS A C 1
ATOM 2152 O O . LYS A 1 282 ? -9.366 6.139 26.534 1.00 89.00 282 LYS A O 1
ATOM 2157 N N . ALA A 1 283 ? -8.052 5.029 25.094 1.00 85.56 283 ALA A N 1
ATOM 2158 C CA . ALA A 1 283 ? -8.286 3.707 25.654 1.00 85.56 283 ALA A CA 1
ATOM 2159 C C . ALA A 1 283 ? -7.685 3.578 27.063 1.00 85.56 283 ALA A C 1
ATOM 2161 O O . ALA A 1 283 ? -6.487 3.755 27.264 1.00 85.56 283 ALA A O 1
ATOM 2162 N N . ASP A 1 284 ? -8.525 3.209 28.026 1.00 79.88 284 ASP A N 1
ATOM 2163 C CA . ASP A 1 284 ? -8.149 3.038 29.441 1.00 79.88 284 ASP A CA 1
ATOM 2164 C C . ASP A 1 284 ? -8.604 1.667 29.996 1.00 79.88 284 ASP A C 1
ATOM 2166 O O . ASP A 1 284 ? -8.391 1.321 31.162 1.00 79.88 284 ASP A O 1
ATOM 2170 N N . ASP A 1 285 ? -9.241 0.850 29.155 1.00 83.19 285 ASP A N 1
ATOM 2171 C CA . ASP A 1 285 ? -9.542 -0.556 29.421 1.0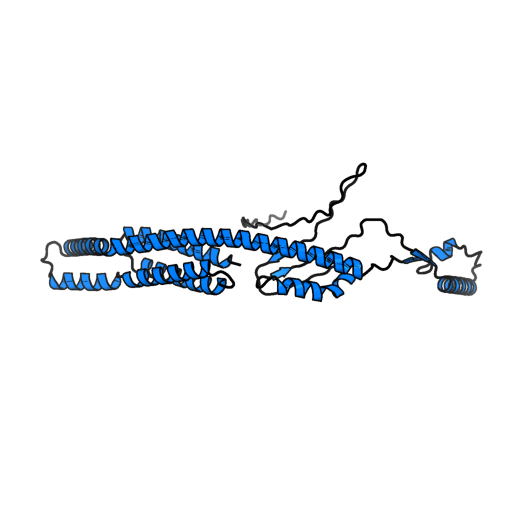0 83.19 285 ASP A CA 1
ATOM 2172 C C . ASP A 1 285 ? -8.460 -1.447 28.794 1.00 83.19 285 ASP A C 1
ATOM 2174 O O . ASP A 1 285 ? -8.079 -1.270 27.635 1.00 83.19 285 ASP A O 1
ATOM 2178 N N . GLN A 1 286 ? -7.950 -2.408 29.567 1.00 84.50 286 GLN A N 1
ATOM 2179 C CA . GLN A 1 286 ? -6.804 -3.233 29.174 1.00 84.50 286 GLN A CA 1
ATOM 2180 C C . GLN A 1 286 ? -7.075 -4.082 27.922 1.00 84.50 286 GLN A C 1
ATOM 2182 O O . GLN A 1 286 ? -6.164 -4.328 27.123 1.00 84.50 286 GLN A O 1
ATOM 2187 N N . GLU A 1 287 ? -8.315 -4.536 27.744 1.00 84.19 287 GLU A N 1
ATOM 2188 C CA . GLU A 1 287 ? -8.725 -5.313 26.577 1.00 84.19 287 GLU A CA 1
ATOM 2189 C C . GLU A 1 287 ? -8.707 -4.425 25.329 1.00 84.19 287 GLU A C 1
ATOM 2191 O O . GLU A 1 287 ? -8.113 -4.792 24.312 1.00 84.19 287 GLU A O 1
ATOM 2196 N N . VAL A 1 288 ? -9.259 -3.213 25.437 1.00 84.69 288 VAL A N 1
ATOM 2197 C CA . VAL A 1 288 ? -9.243 -2.214 24.358 1.00 84.69 288 VAL A CA 1
ATOM 2198 C C . VAL A 1 288 ? -7.811 -1.813 23.999 1.00 84.69 288 VAL A C 1
ATOM 2200 O O . VAL A 1 288 ? -7.469 -1.787 22.818 1.00 84.69 288 VAL A O 1
ATOM 2203 N N . ILE A 1 289 ? -6.944 -1.578 24.992 1.00 88.31 289 ILE A N 1
ATOM 2204 C CA . ILE A 1 289 ? -5.525 -1.239 24.780 1.00 88.31 289 ILE A CA 1
ATOM 2205 C C . ILE A 1 289 ? -4.802 -2.360 24.021 1.00 88.31 289 ILE A C 1
ATOM 2207 O O . ILE A 1 289 ? -4.054 -2.113 23.076 1.00 88.31 289 ILE A O 1
ATOM 2211 N N . THR A 1 290 ? -5.031 -3.614 24.399 1.00 88.88 290 THR A N 1
ATOM 2212 C CA . THR A 1 290 ? -4.377 -4.750 23.739 1.00 88.88 290 THR A CA 1
ATOM 2213 C C . THR A 1 290 ? -4.846 -4.877 22.288 1.00 88.88 290 THR A C 1
ATOM 2215 O O . THR A 1 290 ? -4.037 -5.060 21.375 1.00 88.88 290 THR A O 1
ATOM 2218 N N . ARG A 1 291 ? -6.151 -4.712 22.052 1.00 87.75 291 ARG A N 1
ATOM 2219 C CA . ARG A 1 291 ? -6.751 -4.768 20.716 1.00 87.75 291 ARG A CA 1
ATOM 2220 C C . ARG A 1 291 ? -6.289 -3.611 19.822 1.00 87.75 291 ARG A C 1
ATOM 2222 O O . ARG A 1 291 ? -5.938 -3.848 18.668 1.00 87.75 291 ARG A O 1
ATOM 2229 N N . VAL A 1 292 ? -6.238 -2.375 20.323 1.00 92.69 292 VAL A N 1
ATOM 2230 C CA . VAL A 1 292 ? -5.830 -1.208 19.513 1.00 92.69 292 VAL A CA 1
ATOM 2231 C C . VAL A 1 292 ? -4.355 -1.271 19.100 1.00 92.69 292 VAL A C 1
ATOM 2233 O O . VAL A 1 292 ? -4.004 -0.826 18.009 1.00 92.69 292 VAL A O 1
ATOM 2236 N N . LEU A 1 293 ? -3.482 -1.894 19.901 1.00 91.44 293 LEU A N 1
ATOM 2237 C CA . LEU A 1 293 ? -2.084 -2.134 19.515 1.00 91.44 293 LEU A CA 1
ATOM 2238 C C . LEU A 1 293 ? -1.962 -3.094 18.319 1.00 91.44 293 LEU A C 1
ATOM 2240 O O . LEU A 1 293 ? -1.113 -2.892 17.442 1.00 91.44 293 LEU A O 1
ATOM 2244 N N . ALA A 1 294 ? -2.832 -4.105 18.240 1.00 91.00 294 ALA A N 1
ATOM 2245 C CA . ALA A 1 294 ? -2.911 -4.978 17.072 1.00 91.00 294 ALA A CA 1
ATOM 2246 C C . ALA A 1 294 ? -3.399 -4.201 15.836 1.00 91.00 294 ALA A C 1
ATOM 2248 O O . ALA A 1 294 ? -2.759 -4.263 14.784 1.00 91.00 294 ALA A O 1
ATOM 2249 N N . ALA A 1 295 ? -4.451 -3.387 15.981 1.00 94.31 295 ALA A N 1
ATOM 2250 C CA . ALA A 1 295 ? -4.954 -2.524 14.909 1.00 94.31 295 ALA A CA 1
ATOM 2251 C C . ALA A 1 295 ? -3.899 -1.525 14.406 1.00 94.31 295 ALA A C 1
ATOM 2253 O O . ALA A 1 295 ? -3.736 -1.342 13.201 1.00 94.31 295 ALA A O 1
ATOM 2254 N N . ARG A 1 296 ? -3.102 -0.941 15.308 1.00 94.56 296 ARG A N 1
ATOM 2255 C CA . ARG A 1 296 ? -1.992 -0.044 14.951 1.00 94.56 296 ARG A CA 1
ATOM 2256 C C . ARG A 1 296 ? -0.960 -0.734 14.070 1.00 94.56 296 ARG A C 1
ATOM 2258 O O . ARG A 1 296 ? -0.491 -0.146 13.100 1.00 94.56 296 ARG A O 1
ATOM 2265 N N . THR A 1 297 ? -0.643 -1.987 14.381 1.00 94.69 297 THR A N 1
ATOM 2266 C CA . THR A 1 297 ? 0.280 -2.790 13.572 1.00 94.69 297 THR A CA 1
ATOM 2267 C C . THR A 1 297 ? -0.287 -3.052 12.175 1.00 94.69 297 THR A C 1
ATOM 2269 O O . THR A 1 297 ? 0.445 -2.946 11.192 1.00 94.69 297 THR A O 1
ATOM 2272 N N . LEU A 1 298 ? -1.589 -3.346 12.066 1.00 94.75 298 LEU A N 1
ATOM 2273 C CA . LEU A 1 298 ? -2.264 -3.515 10.773 1.00 94.75 298 LEU A CA 1
ATOM 2274 C C . LEU A 1 298 ? -2.203 -2.231 9.938 1.00 94.75 298 LEU A C 1
ATOM 2276 O O . LEU A 1 298 ? -1.855 -2.279 8.761 1.00 94.75 298 LEU A O 1
ATOM 2280 N N . VAL A 1 299 ? -2.492 -1.081 10.548 1.00 96.38 299 VAL A N 1
ATOM 2281 C CA . VAL A 1 299 ? -2.475 0.206 9.846 1.00 96.38 299 VAL A CA 1
ATOM 2282 C C . VAL A 1 299 ? -1.065 0.610 9.419 1.00 96.38 299 VAL A C 1
ATOM 2284 O O . VAL A 1 299 ? -0.900 1.139 8.321 1.00 96.38 299 VAL A O 1
ATOM 2287 N N . GLU A 1 300 ? -0.033 0.317 10.211 1.00 95.56 300 GLU A N 1
ATOM 2288 C CA . GLU A 1 300 ? 1.342 0.595 9.785 1.00 95.56 300 GLU A CA 1
ATOM 2289 C C . GLU A 1 300 ? 1.747 -0.268 8.583 1.00 95.56 300 GLU A C 1
ATOM 2291 O O . GLU A 1 300 ? 2.302 0.254 7.618 1.00 95.56 300 GLU A O 1
ATOM 2296 N N . ARG A 1 301 ? 1.358 -1.552 8.561 1.00 94.75 301 ARG A N 1
ATOM 2297 C CA . ARG A 1 301 ? 1.542 -2.405 7.374 1.00 94.75 301 ARG A CA 1
ATOM 2298 C C . ARG A 1 301 ? 0.810 -1.855 6.153 1.00 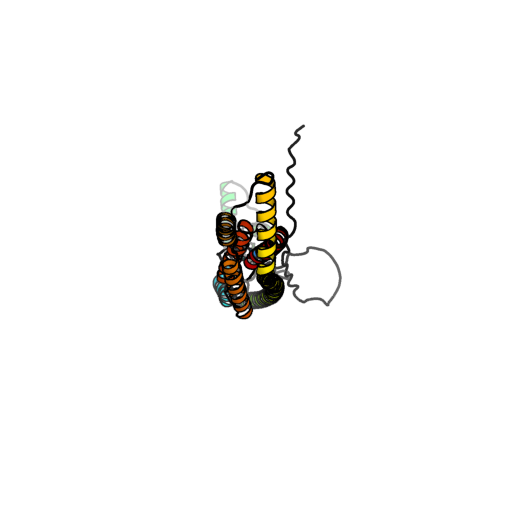94.75 301 ARG A C 1
ATOM 2300 O O . ARG A 1 301 ? 1.379 -1.839 5.066 1.00 94.75 301 ARG A O 1
ATOM 2307 N N . ILE A 1 302 ? -0.421 -1.364 6.323 1.00 95.50 302 ILE A N 1
ATOM 2308 C CA . ILE A 1 302 ? -1.167 -0.698 5.243 1.00 95.50 302 ILE A CA 1
ATOM 2309 C C . ILE A 1 302 ? -0.368 0.501 4.715 1.00 95.50 302 ILE A C 1
ATOM 2311 O O . ILE A 1 302 ? -0.174 0.614 3.507 1.00 95.50 302 ILE A O 1
ATOM 2315 N N . ARG A 1 303 ? 0.150 1.366 5.595 1.00 95.00 303 ARG A N 1
ATOM 2316 C CA . ARG A 1 303 ? 0.949 2.541 5.202 1.00 95.00 303 ARG A CA 1
ATOM 2317 C C . ARG A 1 303 ? 2.211 2.159 4.437 1.00 95.00 303 ARG A C 1
ATOM 2319 O O . ARG A 1 303 ? 2.503 2.768 3.410 1.00 95.00 303 ARG A O 1
ATOM 2326 N N . GLU A 1 304 ? 2.939 1.151 4.905 1.00 93.00 304 GLU A N 1
ATOM 2327 C CA . GLU A 1 304 ? 4.137 0.651 4.226 1.00 93.00 304 GLU A CA 1
ATOM 2328 C C . GLU A 1 304 ? 3.815 0.109 2.827 1.00 93.00 304 GLU A C 1
ATOM 2330 O O . GLU A 1 304 ? 4.520 0.417 1.864 1.00 93.00 304 GLU A O 1
ATOM 2335 N N . GLN A 1 305 ? 2.730 -0.659 2.688 1.00 90.75 305 GLN A N 1
ATOM 2336 C CA . GLN A 1 305 ? 2.346 -1.244 1.402 1.00 90.75 305 GLN A CA 1
ATOM 2337 C C . GLN A 1 305 ? 1.799 -0.214 0.416 1.00 90.75 305 GLN A C 1
ATOM 2339 O O . GLN A 1 305 ? 2.081 -0.308 -0.777 1.00 90.75 305 GLN A O 1
ATOM 2344 N N . VAL A 1 306 ? 1.085 0.811 0.885 1.00 90.38 306 VAL A N 1
ATOM 2345 C CA . VAL A 1 306 ? 0.576 1.891 0.025 1.00 90.38 306 VAL A CA 1
ATOM 2346 C C . VAL A 1 306 ? 1.699 2.624 -0.706 1.00 90.38 306 VAL A C 1
ATOM 2348 O O . VAL A 1 306 ? 1.535 2.987 -1.871 1.00 90.38 306 VAL A O 1
ATOM 2351 N N . GLN A 1 307 ? 2.875 2.761 -0.088 1.00 83.50 307 GLN A N 1
ATOM 2352 C CA . GLN A 1 307 ? 4.051 3.342 -0.746 1.00 83.50 307 GLN A CA 1
ATOM 2353 C C . GLN A 1 307 ? 4.572 2.500 -1.925 1.00 83.50 307 GLN A C 1
ATOM 2355 O O . GLN A 1 307 ? 5.340 3.006 -2.746 1.00 83.50 307 GLN A O 1
ATOM 2360 N N . ASN A 1 308 ? 4.172 1.229 -2.013 1.00 82.75 308 ASN A N 1
ATOM 2361 C CA . ASN A 1 308 ? 4.526 0.309 -3.092 1.00 82.75 308 ASN A CA 1
ATOM 2362 C C . ASN A 1 308 ? 3.428 0.183 -4.161 1.00 82.75 308 ASN A C 1
ATOM 2364 O O . ASN A 1 308 ? 3.659 -0.473 -5.171 1.00 82.75 308 ASN A O 1
ATOM 2368 N N . VAL A 1 309 ? 2.252 0.792 -3.969 1.00 79.44 309 VAL A N 1
ATOM 2369 C CA . VAL A 1 309 ? 1.149 0.707 -4.937 1.00 79.44 309 VAL A CA 1
ATOM 2370 C C . VAL A 1 309 ? 1.482 1.553 -6.168 1.00 79.44 309 VAL A C 1
ATOM 2372 O O . VAL A 1 309 ? 1.458 2.788 -6.100 1.00 79.44 309 VAL A O 1
ATOM 2375 N N . GLU A 1 310 ? 1.764 0.882 -7.292 1.00 64.44 310 GLU A N 1
ATOM 2376 C CA . GLU A 1 310 ? 2.054 1.430 -8.637 1.00 64.44 310 GLU A CA 1
ATOM 2377 C C . GLU A 1 310 ? 0.881 1.368 -9.628 1.00 64.44 310 GLU A C 1
ATOM 2379 O O . GLU A 1 310 ? -0.168 0.784 -9.308 1.00 64.44 310 GLU A O 1
#